Protein AF-U1GHW1-F1 (afdb_monomer_lite)

Foldseek 3Di:
DPDPPDPDPVCPLVVLLLVLLQLLLVLLVVLLVQCVVLVVDPPVPDDDVVSLVSLQVSQVSVVVSCVVCVPDDDDPLSVLSVLLSVLSLQLRPQPPPPRRHPDCLQDPVSVQVLLVVLVLLLVLVVVDPPQDPLNVLLLVLLQVVQPDQPPDDPDDPSGGALLSSLLSVLLSVLVVCVVVVDADDLLVLLLSLLSLLRSLLVVVVVSPHDPRPGRSNSSSLSDAAGDPVSLVPPPDPDPVVSVSVVSSNCSQADDNVCNPGGDPSNVVSNSVSSVLSSVLDDDDDDPVVSVVVSSVVVCVVSPSSVSSVSSSVVSVVSSVPRDRRQVVCVVVQHDPPDDNVRSVVVCCVPVVVD

pLDDT: mean 79.44, std 14.79, range [39.06, 97.12]

Sequence (354 aa):
MGDKRCANHEYAEDVDAMILEYLIYNVTKACIDDFAARNVGENALQASPNVLTQLHVLNDFLHIYRAKYKSKELDEEVRLWMEILELVALVVYRLVKPFPLSTTVTSVAAQRQLAERRQYWLSARQKTSQVTEKESTIYKTLNNFCTQPTTTIENQLPHPTLGSIIPLFFNISARIAIFIDQSMSEQWIELAAQFMLQAALESCLMLDGTVEGGNPLALSFAWGWIPSTYWKDFDSSDKSGIEAELMINDMFADDRGNQSKGDPAWQKARLKYMSLLGSLQSGERLDNRSLVTQLQKITNEYPIREFERKVMVFAQQMWEFCRKPLLVQIEEGRVKGMTECEFEDFKKRIFVQL

Secondary structure (DSSP, 8-state):
-----PPPTTTHHHHHHHHHHHHHHHHHHHHHHHHHHHTTSS-TT---HHHHHHHHHHHHHHHHHHHHSTT-PPPHHHHHHHHHHHHHHHHHHTTSSS--S--GGGSHHHHHHHHHHHHHHHHHHHHSTT--HHHHHHHHHHHHHT--------S---S--HHHHHHHHHHHHHHHHHHHT-PPPHHHHHHHHHHHHHHHHHHHHTTT---SSS-HHHHHT--S---TTTGGG---S-HHHHHHHHHHHHTTBSSTT-TTSB-HHHHHHHHHHHHHHHTS---SS--HHHHHHHHHHHHHHS-HHHHHHHHHHHHHHHHHHSPPPHHHHHHTT--TT--HHHHHHHHHHHHS--

Organism: Endocarpon pusillum (strain Z07020 / HMAS-L-300199) (NCBI:txid1263415)

Radius of gyration: 23.17 Å; chains: 1; bounding box: 66×46×76 Å

Structure (mmCIF, N/CA/C/O backbone):
data_AF-U1GHW1-F1
#
_entry.id   AF-U1GHW1-F1
#
loop_
_atom_site.group_PDB
_atom_site.id
_atom_site.type_symbol
_atom_site.label_atom_id
_atom_site.label_alt_id
_atom_site.label_comp_id
_atom_site.label_asym_id
_atom_site.label_entity_id
_atom_site.label_seq_id
_atom_site.pdbx_PDB_ins_code
_atom_site.Cartn_x
_atom_site.Cartn_y
_atom_site.Cartn_z
_atom_site.occupancy
_atom_site.B_iso_or_equiv
_atom_site.auth_seq_id
_atom_site.auth_comp_id
_atom_site.auth_asym_id
_atom_site.auth_atom_id
_atom_site.pdbx_PDB_model_num
ATOM 1 N N . MET A 1 1 ? -18.436 -2.783 50.586 1.00 40.09 1 MET A N 1
ATOM 2 C CA . MET A 1 1 ? -19.295 -3.183 49.453 1.00 40.09 1 MET A CA 1
ATOM 3 C C . MET A 1 1 ? -18.456 -3.035 48.202 1.00 40.09 1 MET A C 1
ATOM 5 O O . MET A 1 1 ? -18.112 -1.912 47.870 1.00 40.09 1 MET A O 1
ATOM 9 N N . GLY A 1 2 ? -18.004 -4.145 47.615 1.00 44.28 2 GLY A N 1
ATOM 10 C CA . GLY A 1 2 ? -17.240 -4.101 46.368 1.00 44.28 2 GLY A CA 1
ATOM 11 C C . GLY A 1 2 ? -18.163 -3.690 45.230 1.00 44.28 2 GLY A C 1
ATOM 12 O O . GLY A 1 2 ? -19.247 -4.261 45.101 1.00 44.28 2 GLY A O 1
ATOM 13 N N . ASP A 1 3 ? -17.755 -2.678 44.475 1.00 40.75 3 ASP A N 1
ATOM 14 C CA . ASP A 1 3 ? -18.444 -2.193 43.286 1.00 40.75 3 ASP A CA 1
ATOM 15 C C . ASP A 1 3 ? -18.543 -3.351 42.279 1.00 40.75 3 ASP A C 1
ATOM 17 O O . ASP A 1 3 ? -17.559 -3.750 41.662 1.00 40.75 3 ASP A O 1
ATOM 21 N N . LYS A 1 4 ? -19.722 -3.978 42.192 1.00 43.59 4 LYS A N 1
ATOM 22 C CA . LYS A 1 4 ? -20.016 -5.087 41.269 1.00 43.59 4 LYS A CA 1
ATOM 23 C C . LYS A 1 4 ? -20.531 -4.565 39.926 1.00 43.59 4 LYS A C 1
ATOM 25 O O . LYS A 1 4 ? -21.359 -5.211 39.289 1.00 43.59 4 LYS A O 1
ATOM 30 N N . ARG A 1 5 ? -20.052 -3.405 39.473 1.00 51.84 5 ARG A N 1
ATOM 31 C CA . ARG A 1 5 ? -20.222 -2.965 38.083 1.00 51.84 5 ARG A CA 1
ATOM 32 C C . ARG A 1 5 ? -19.247 -3.737 37.193 1.00 51.84 5 ARG A C 1
ATOM 34 O O . ARG A 1 5 ? -18.336 -3.173 36.601 1.00 51.84 5 ARG A O 1
ATOM 41 N N . CYS A 1 6 ? -19.399 -5.056 37.137 1.00 52.06 6 CYS A N 1
ATOM 42 C CA . CYS A 1 6 ? -18.796 -5.818 36.055 1.00 52.06 6 CYS A CA 1
ATOM 43 C C . CYS A 1 6 ? -19.621 -5.514 34.806 1.00 52.06 6 CYS A C 1
ATOM 45 O O . CYS A 1 6 ? -20.844 -5.669 34.832 1.00 52.06 6 CYS A O 1
ATOM 47 N N . ALA A 1 7 ? -18.967 -5.055 33.737 1.00 57.19 7 ALA A N 1
ATOM 48 C CA . ALA A 1 7 ? -19.595 -4.994 32.424 1.00 57.19 7 ALA A CA 1
ATOM 49 C C . ALA A 1 7 ? -20.249 -6.354 32.138 1.00 57.19 7 ALA A C 1
ATOM 51 O O . ALA A 1 7 ? -19.661 -7.394 32.451 1.00 57.19 7 ALA A O 1
ATOM 52 N N . ASN A 1 8 ? -21.474 -6.353 31.606 1.00 65.19 8 ASN A N 1
ATOM 53 C CA . ASN A 1 8 ? -22.130 -7.598 31.226 1.00 65.19 8 ASN A CA 1
ATOM 54 C C . ASN A 1 8 ? -21.187 -8.355 30.276 1.00 65.19 8 ASN A C 1
ATOM 56 O O . ASN A 1 8 ? -20.799 -7.817 29.238 1.00 65.19 8 ASN A O 1
ATOM 60 N N . HIS A 1 9 ? -20.795 -9.573 30.657 1.00 67.62 9 HIS A N 1
ATOM 61 C CA . HIS A 1 9 ? -19.838 -10.388 29.905 1.00 67.62 9 HIS A CA 1
ATOM 62 C C . HIS A 1 9 ? -20.279 -10.619 28.456 1.00 67.62 9 HIS A C 1
ATOM 64 O O . HIS A 1 9 ? -19.429 -10.810 27.594 1.00 67.62 9 HIS A O 1
ATOM 70 N N . GLU A 1 10 ? -21.585 -10.549 28.204 1.00 73.31 10 GLU A N 1
ATOM 71 C CA . GLU A 1 10 ? -22.204 -10.673 26.886 1.00 73.31 10 GLU A CA 1
ATOM 72 C C . GLU A 1 10 ? -21.810 -9.547 25.913 1.00 73.31 10 GLU A C 1
ATOM 74 O O . GLU A 1 10 ? -21.687 -9.806 24.725 1.00 73.31 10 GLU A O 1
ATOM 79 N N . TYR A 1 11 ? -21.532 -8.332 26.405 1.00 80.81 11 TYR A N 1
ATOM 80 C CA . TYR A 1 11 ? -21.146 -7.177 25.571 1.00 80.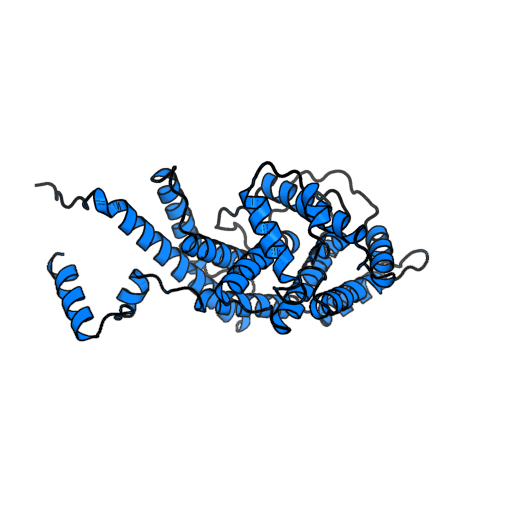81 11 TYR A CA 1
ATOM 81 C C . TYR A 1 11 ? -19.654 -6.843 25.645 1.00 80.81 11 TYR A C 1
ATOM 83 O O . TYR A 1 11 ? -19.190 -5.910 24.993 1.00 80.81 11 TYR A O 1
ATOM 91 N N . ALA A 1 12 ? -18.888 -7.564 26.469 1.00 83.94 12 ALA A N 1
ATOM 92 C CA . ALA A 1 12 ? -17.472 -7.271 26.679 1.00 83.94 12 ALA A CA 1
ATOM 93 C C . ALA A 1 12 ? -16.664 -7.365 25.374 1.00 83.94 12 ALA A C 1
ATOM 95 O O . ALA A 1 12 ? -15.710 -6.617 25.187 1.00 83.94 12 ALA A O 1
ATOM 96 N N . GLU A 1 13 ? -17.065 -8.259 24.473 1.00 85.12 13 GLU A N 1
ATOM 97 C CA . GLU A 1 13 ? -16.436 -8.418 23.166 1.00 85.12 13 GLU A CA 1
ATOM 98 C C . GLU A 1 13 ? -16.721 -7.248 22.229 1.00 85.12 13 GLU A C 1
ATOM 100 O O . GLU A 1 13 ? -15.782 -6.687 21.667 1.00 85.12 13 GLU A O 1
ATOM 105 N N . ASP A 1 14 ? -17.987 -6.849 22.099 1.00 86.50 14 ASP A N 1
ATOM 106 C CA . ASP A 1 14 ? -18.376 -5.723 21.249 1.00 86.50 14 ASP A CA 1
ATOM 107 C C . ASP A 1 14 ? -17.691 -4.435 21.712 1.00 86.50 14 ASP A C 1
ATOM 109 O O . ASP A 1 14 ? -17.187 -3.659 20.903 1.00 86.50 14 ASP A O 1
ATOM 113 N N . VAL A 1 15 ? -17.597 -4.233 23.030 1.00 88.88 15 VAL A N 1
ATOM 114 C CA . VAL A 1 15 ? -16.871 -3.100 23.612 1.00 88.88 15 VAL A CA 1
ATOM 115 C C . VAL A 1 15 ? -15.386 -3.152 23.259 1.00 88.88 15 VAL A C 1
ATOM 117 O O . VAL A 1 15 ? -14.843 -2.147 22.801 1.00 88.88 15 VAL A O 1
ATOM 120 N N . ASP A 1 16 ? -14.731 -4.302 23.421 1.00 90.75 16 ASP A N 1
ATOM 121 C CA . ASP A 1 16 ? -13.315 -4.450 23.074 1.00 90.75 16 ASP A CA 1
ATOM 122 C C . ASP A 1 16 ? -13.069 -4.248 21.566 1.00 90.75 16 ASP A C 1
ATOM 124 O O . ASP A 1 16 ? -12.063 -3.649 21.184 1.00 90.75 16 ASP A O 1
ATOM 128 N N . ALA A 1 17 ? -13.988 -4.702 20.706 1.00 89.88 17 ALA A N 1
ATOM 129 C CA . ALA A 1 17 ? -13.925 -4.496 19.260 1.00 89.88 17 ALA A CA 1
ATOM 130 C C . ALA A 1 17 ? -14.077 -3.010 18.894 1.00 89.88 17 ALA A C 1
ATOM 132 O O . ALA A 1 17 ? -13.262 -2.480 18.142 1.00 89.88 17 ALA A O 1
ATOM 133 N N . MET A 1 18 ? -15.037 -2.299 19.495 1.00 90.94 18 MET A N 1
ATOM 134 C CA . MET A 1 18 ? -15.186 -0.851 19.304 1.00 90.94 18 MET A CA 1
ATOM 135 C C . MET A 1 18 ? -13.954 -0.067 19.776 1.00 90.94 18 MET A C 1
ATOM 137 O O . MET A 1 18 ? -13.568 0.917 19.142 1.00 90.94 18 MET A O 1
ATOM 141 N N . ILE A 1 19 ? -13.328 -0.483 20.885 1.00 92.62 19 ILE A N 1
ATOM 142 C CA . ILE A 1 19 ? -12.075 0.118 21.365 1.00 92.62 19 ILE A CA 1
ATOM 143 C C . ILE A 1 19 ? -10.957 -0.125 20.350 1.00 92.62 19 ILE A C 1
ATOM 145 O O . ILE A 1 19 ? -10.221 0.808 20.032 1.00 92.62 19 ILE A O 1
ATOM 149 N N . LEU A 1 20 ? -10.845 -1.343 19.808 1.00 93.25 20 LEU A N 1
ATOM 150 C CA . LEU A 1 20 ? -9.851 -1.660 18.785 1.00 93.25 20 LEU A CA 1
ATOM 151 C C . LEU A 1 20 ? -10.017 -0.768 17.549 1.00 93.25 20 LEU A C 1
ATOM 153 O O . LEU A 1 20 ? -9.061 -0.125 17.121 1.00 93.25 20 LEU A O 1
ATOM 157 N N . GLU A 1 21 ? -11.235 -0.691 17.018 1.00 93.31 21 GLU A N 1
ATOM 158 C CA . GLU A 1 21 ? -11.604 0.167 15.890 1.00 93.31 21 GLU A CA 1
ATOM 159 C C . GLU A 1 21 ? -11.204 1.633 16.119 1.00 93.31 21 GLU A C 1
ATOM 161 O O . GLU A 1 21 ? -10.574 2.265 15.267 1.00 93.31 21 GLU A O 1
ATOM 166 N N . TYR A 1 22 ? -11.532 2.168 17.298 1.00 94.12 22 TYR A N 1
ATOM 167 C CA . TYR A 1 22 ? -11.196 3.532 17.699 1.00 94.12 22 TYR A CA 1
ATOM 168 C C . TYR A 1 22 ? -9.685 3.771 17.766 1.00 94.12 22 TYR A C 1
ATOM 170 O O . TYR A 1 22 ? -9.196 4.789 17.269 1.00 94.12 22 TYR A O 1
ATOM 178 N N . LEU A 1 23 ? -8.938 2.837 18.364 1.00 94.56 23 LEU A N 1
ATOM 179 C CA . LEU A 1 23 ? -7.485 2.934 18.463 1.00 94.56 23 LEU A CA 1
ATOM 180 C C . LEU A 1 23 ? -6.841 2.914 17.075 1.00 94.56 23 LEU A C 1
ATOM 182 O O . LEU A 1 23 ? -6.025 3.785 16.788 1.00 94.56 23 LEU A O 1
ATOM 186 N N . ILE A 1 24 ? -7.237 1.987 16.195 1.00 93.75 24 ILE A N 1
ATOM 187 C CA . ILE A 1 24 ? -6.702 1.901 14.828 1.00 93.75 24 ILE A CA 1
ATOM 188 C C . ILE A 1 24 ? -6.936 3.214 14.082 1.00 93.75 24 ILE A C 1
ATOM 190 O O . ILE A 1 24 ? -6.000 3.765 13.500 1.00 93.75 24 ILE A O 1
ATOM 194 N N . TYR A 1 25 ? -8.159 3.746 14.127 1.00 94.12 25 TYR A N 1
ATOM 195 C CA . TYR A 1 25 ? -8.501 4.986 13.438 1.00 94.12 25 TYR A CA 1
ATOM 196 C C . TYR A 1 25 ? -7.662 6.170 13.932 1.00 94.12 25 TYR A C 1
ATOM 198 O O . TYR A 1 25 ? -7.055 6.877 13.126 1.00 94.12 25 TYR A O 1
ATOM 206 N N . ASN A 1 26 ? -7.581 6.370 15.249 1.00 93.00 26 ASN A N 1
ATOM 207 C CA . ASN A 1 26 ? -6.860 7.508 15.815 1.00 93.00 26 ASN A CA 1
ATOM 208 C C . ASN A 1 26 ? -5.350 7.408 15.633 1.00 93.00 26 ASN A C 1
ATOM 210 O O . ASN A 1 26 ? -4.712 8.413 15.329 1.00 93.00 26 ASN A O 1
ATOM 214 N N . VAL A 1 27 ? -4.781 6.209 15.762 1.00 94.00 27 VAL A N 1
ATOM 215 C CA . VAL A 1 27 ? -3.354 5.984 15.510 1.00 94.00 27 VAL A CA 1
ATOM 216 C C . VAL A 1 27 ? -3.039 6.231 14.033 1.00 94.00 27 VAL A C 1
ATOM 218 O O . VAL A 1 27 ? -2.065 6.912 13.727 1.00 94.00 27 VAL A O 1
ATOM 221 N N . THR A 1 28 ? -3.880 5.749 13.110 1.00 94.06 28 THR A N 1
ATOM 222 C CA . THR A 1 28 ? -3.704 5.990 11.665 1.00 94.06 28 THR A CA 1
ATOM 223 C C . THR A 1 28 ? -3.712 7.482 11.358 1.00 94.06 28 THR A C 1
ATOM 225 O O . THR A 1 28 ? -2.790 7.983 10.712 1.00 94.06 28 THR A O 1
ATOM 228 N N . LYS A 1 29 ? -4.702 8.207 11.893 1.00 93.31 29 LYS A N 1
ATOM 229 C CA . LYS A 1 29 ? -4.790 9.664 11.778 1.00 93.31 29 LYS A CA 1
ATOM 230 C C . LYS A 1 29 ? -3.536 10.350 12.321 1.00 93.31 29 LYS A C 1
ATOM 232 O O . LYS A 1 29 ? -2.947 11.176 11.634 1.00 93.31 29 LYS A O 1
ATOM 237 N N . ALA A 1 30 ? -3.087 9.967 13.515 1.00 92.38 30 ALA A N 1
ATOM 238 C CA . ALA A 1 30 ? -1.912 10.553 14.146 1.00 92.38 30 ALA A CA 1
ATOM 239 C C . ALA A 1 30 ? -0.626 10.318 13.334 1.00 92.38 30 ALA A C 1
ATOM 241 O O . ALA A 1 30 ? 0.192 11.229 13.221 1.00 92.38 30 ALA A O 1
ATOM 242 N N . CYS A 1 31 ? -0.458 9.140 12.722 1.00 91.62 31 CYS A N 1
ATOM 243 C CA . CYS A 1 31 ? 0.656 8.859 11.814 1.00 91.62 31 CYS A CA 1
ATOM 244 C C . CYS A 1 31 ? 0.618 9.738 10.551 1.00 91.62 31 CYS A C 1
ATOM 246 O O . CYS A 1 31 ? 1.660 10.238 10.121 1.00 91.62 31 CYS A O 1
ATOM 248 N N . ILE A 1 32 ? -0.566 9.932 9.956 1.00 91.88 32 ILE A N 1
ATOM 249 C CA . ILE A 1 32 ? -0.756 10.793 8.777 1.00 91.88 32 ILE A CA 1
ATOM 250 C C . ILE A 1 32 ? -0.446 12.256 9.127 1.00 91.88 32 ILE A C 1
ATOM 252 O O . ILE A 1 32 ? 0.329 12.904 8.420 1.00 91.88 32 ILE A O 1
ATOM 256 N N . ASP A 1 33 ? -0.993 12.756 10.236 1.00 90.44 33 ASP A N 1
ATOM 257 C CA . ASP A 1 33 ? -0.793 14.132 10.704 1.00 90.44 33 ASP A CA 1
ATOM 258 C C . ASP A 1 33 ? 0.685 14.403 11.045 1.00 90.44 33 ASP A C 1
ATOM 260 O O . ASP A 1 33 ? 1.241 15.439 10.672 1.00 90.44 33 ASP A O 1
ATOM 264 N N . ASP A 1 34 ? 1.358 13.451 11.697 1.00 89.38 34 ASP A N 1
ATOM 265 C CA . ASP A 1 34 ? 2.789 13.529 12.011 1.00 89.38 34 ASP A CA 1
ATOM 266 C C . ASP A 1 34 ? 3.648 13.544 10.738 1.00 89.38 34 ASP A C 1
ATOM 268 O O . ASP A 1 34 ? 4.569 14.354 10.615 1.00 89.38 34 ASP A O 1
ATOM 272 N N . PHE A 1 35 ? 3.316 12.723 9.736 1.00 87.44 35 PHE A N 1
ATOM 273 C CA . PHE A 1 35 ? 3.984 12.775 8.435 1.00 87.44 35 PHE A CA 1
ATOM 274 C C . PHE A 1 35 ? 3.791 14.129 7.736 1.00 87.44 35 PHE A C 1
ATOM 276 O O . PHE A 1 35 ? 4.750 14.700 7.205 1.00 87.44 35 PHE A O 1
ATOM 283 N N . ALA A 1 36 ? 2.573 14.676 7.754 1.00 86.38 36 ALA A N 1
ATOM 284 C CA . ALA A 1 36 ? 2.286 15.989 7.187 1.00 86.38 36 ALA A CA 1
ATOM 285 C C . ALA A 1 36 ? 3.092 17.097 7.888 1.00 86.38 36 ALA A C 1
ATOM 287 O O . ALA A 1 36 ? 3.692 17.936 7.214 1.00 86.38 36 ALA A O 1
ATOM 288 N N . ALA A 1 37 ? 3.191 17.058 9.220 1.00 84.31 37 ALA A N 1
ATOM 289 C CA . ALA A 1 37 ? 3.963 18.020 10.003 1.00 84.31 37 ALA A CA 1
ATOM 290 C C . ALA A 1 37 ? 5.473 17.962 9.701 1.00 84.31 37 ALA A C 1
ATOM 292 O O . ALA A 1 37 ? 6.117 19.004 9.553 1.00 84.31 37 ALA A O 1
ATOM 293 N N . ARG A 1 38 ? 6.048 16.761 9.540 1.00 78.94 38 ARG A N 1
ATOM 294 C CA . ARG A 1 38 ? 7.474 16.590 9.199 1.00 78.94 38 ARG A CA 1
ATOM 295 C C . ARG A 1 38 ? 7.839 17.101 7.812 1.00 78.94 38 ARG A C 1
ATOM 297 O O . ARG A 1 38 ? 8.967 17.539 7.615 1.00 78.94 38 ARG A O 1
ATOM 304 N N . ASN A 1 39 ? 6.906 17.073 6.863 1.00 67.19 39 ASN A N 1
ATOM 305 C CA . ASN A 1 39 ? 7.141 17.611 5.522 1.00 67.19 39 ASN A CA 1
ATOM 306 C C . ASN A 1 39 ? 7.219 19.145 5.485 1.00 67.19 39 ASN A C 1
ATOM 308 O O . ASN A 1 39 ? 7.697 19.697 4.495 1.00 67.19 39 ASN A O 1
ATOM 312 N N . VAL A 1 40 ? 6.771 19.828 6.542 1.00 62.91 40 VAL A N 1
ATOM 313 C CA . VAL A 1 40 ? 6.777 21.296 6.649 1.00 62.91 40 VAL A CA 1
ATOM 314 C C . VAL A 1 40 ? 7.960 21.814 7.489 1.00 62.91 40 VAL A C 1
ATOM 316 O O . VAL A 1 40 ? 8.336 22.975 7.347 1.00 62.91 40 VAL A O 1
ATOM 319 N N . GLY A 1 41 ? 8.579 20.978 8.336 1.00 56.78 41 GLY A N 1
ATOM 320 C CA . GLY A 1 41 ? 9.639 21.379 9.278 1.00 56.78 41 GLY A CA 1
ATOM 321 C C . GLY A 1 41 ? 11.038 20.801 9.004 1.00 56.78 41 GLY A C 1
ATOM 322 O O . GLY A 1 41 ? 11.207 19.831 8.273 1.00 56.78 41 GLY A O 1
ATOM 323 N N . GLU A 1 42 ? 12.066 21.367 9.653 1.00 53.19 42 GLU A N 1
ATOM 324 C CA . GLU A 1 42 ? 13.476 20.925 9.544 1.00 53.19 42 GLU A CA 1
ATOM 325 C C . GLU A 1 42 ? 13.767 19.572 10.242 1.00 53.19 42 GLU A C 1
ATOM 327 O O . GLU A 1 42 ? 14.776 18.927 9.958 1.00 53.19 42 GLU A O 1
ATOM 332 N N . ASN A 1 43 ? 12.861 19.080 11.098 1.00 52.91 43 ASN A N 1
ATOM 333 C CA . ASN A 1 43 ? 13.020 17.845 11.885 1.00 52.91 43 ASN A CA 1
ATOM 334 C C . ASN A 1 43 ? 12.452 16.592 11.187 1.00 52.91 43 ASN A C 1
ATOM 336 O O . ASN A 1 43 ? 11.744 15.791 11.794 1.00 52.91 43 ASN A O 1
ATOM 340 N N . ALA A 1 44 ? 12.778 16.389 9.909 1.00 56.25 44 ALA A N 1
ATOM 341 C CA . ALA A 1 44 ? 12.215 15.308 9.087 1.00 56.25 44 ALA A CA 1
ATOM 342 C C . ALA A 1 44 ? 12.511 13.873 9.594 1.00 56.25 44 ALA A C 1
ATOM 344 O O . ALA A 1 44 ? 11.860 12.921 9.169 1.00 56.25 44 ALA A O 1
ATOM 345 N N . LEU A 1 45 ? 13.493 13.702 10.487 1.00 57.16 45 LEU A N 1
ATOM 346 C CA . LEU A 1 45 ? 14.028 12.392 10.884 1.00 57.16 45 LEU A CA 1
ATOM 347 C C . LEU A 1 45 ? 13.569 11.894 12.263 1.00 57.16 45 LEU A C 1
ATOM 349 O O . LEU A 1 45 ? 13.904 10.768 12.626 1.00 57.16 45 LEU A O 1
ATOM 353 N N . GLN A 1 46 ? 12.827 12.688 13.041 1.00 65.19 46 GLN A N 1
ATOM 354 C CA . GLN A 1 46 ? 12.395 12.284 14.383 1.00 65.19 46 GLN A CA 1
ATOM 355 C C . GLN A 1 46 ? 10.901 11.982 14.412 1.00 65.19 46 GLN A C 1
ATOM 357 O O . GLN A 1 46 ? 10.072 12.813 14.051 1.00 65.19 46 GLN A O 1
ATOM 362 N N . ALA A 1 47 ? 10.572 10.770 14.854 1.00 68.12 47 ALA A N 1
ATOM 363 C CA . ALA A 1 47 ? 9.203 10.381 15.128 1.00 68.12 47 ALA A CA 1
ATOM 364 C C . ALA A 1 47 ? 8.639 11.158 16.313 1.00 68.12 47 ALA A C 1
ATOM 366 O O . ALA A 1 47 ? 9.314 11.287 17.336 1.00 68.12 47 ALA A O 1
ATOM 367 N N . SER A 1 48 ? 7.393 11.629 16.199 1.00 80.38 48 SER A N 1
ATOM 368 C CA . SER A 1 48 ? 6.705 12.197 17.352 1.00 80.38 48 SER A CA 1
ATOM 369 C C . SER A 1 48 ? 6.593 11.128 18.450 1.00 80.38 48 SER A C 1
ATOM 371 O O . SER A 1 48 ? 6.023 10.057 18.205 1.00 80.38 48 SER A O 1
ATOM 373 N N . PRO A 1 49 ? 7.109 11.383 19.669 1.00 81.81 49 PRO A N 1
ATOM 374 C CA . PRO A 1 49 ? 7.059 10.410 20.760 1.00 81.81 49 PRO A CA 1
ATOM 375 C C . PRO A 1 49 ? 5.617 10.052 21.144 1.00 81.81 49 PRO A C 1
ATOM 377 O O . PRO A 1 49 ? 5.355 8.941 21.604 1.00 81.81 49 PRO A O 1
ATOM 380 N N . ASN A 1 50 ? 4.667 10.962 20.900 1.00 84.88 50 ASN A N 1
ATOM 381 C CA . ASN A 1 50 ? 3.245 10.704 21.096 1.00 84.88 50 ASN A CA 1
ATOM 382 C C . ASN A 1 50 ? 2.732 9.599 20.156 1.00 84.88 50 ASN A C 1
ATOM 384 O O . ASN A 1 50 ? 2.097 8.655 20.615 1.00 84.88 50 ASN A O 1
ATOM 388 N N . VAL A 1 51 ? 3.066 9.657 18.861 1.00 86.75 51 VAL A N 1
ATOM 389 C CA . VAL A 1 51 ? 2.592 8.655 17.889 1.00 86.75 51 VAL A CA 1
ATOM 390 C C . VAL A 1 51 ? 3.197 7.281 18.164 1.00 86.75 51 VAL A C 1
ATOM 392 O O . VAL A 1 51 ? 2.488 6.279 18.135 1.00 86.75 51 VAL A O 1
ATOM 395 N N . LEU A 1 52 ? 4.483 7.223 18.527 1.00 85.00 52 LEU A N 1
ATOM 396 C CA . LEU A 1 52 ? 5.114 5.965 18.944 1.00 85.00 52 LEU A CA 1
ATOM 397 C C . LEU A 1 52 ? 4.424 5.359 20.172 1.00 85.00 52 LEU A C 1
ATOM 399 O O . LEU A 1 52 ? 4.191 4.153 20.217 1.00 85.00 52 LEU A O 1
ATOM 403 N N . THR A 1 53 ? 4.050 6.193 21.145 1.00 87.81 53 THR A N 1
ATOM 404 C CA . THR A 1 53 ? 3.320 5.745 22.340 1.00 87.81 53 THR A CA 1
ATOM 405 C C . THR A 1 53 ? 1.955 5.169 21.964 1.00 87.81 53 THR A C 1
ATOM 407 O O . THR A 1 53 ? 1.585 4.100 22.443 1.00 87.81 53 THR A O 1
ATOM 410 N N . GLN A 1 54 ? 1.225 5.828 21.061 1.00 89.50 54 GLN A N 1
ATOM 411 C CA . GLN A 1 54 ? -0.068 5.346 20.568 1.00 89.50 54 GLN A CA 1
ATOM 412 C C . GLN A 1 54 ? 0.053 4.019 19.800 1.00 89.50 54 GLN A C 1
ATOM 414 O O . GLN A 1 54 ? -0.765 3.123 20.004 1.00 89.50 54 GLN A O 1
ATOM 419 N N . LEU A 1 55 ? 1.096 3.856 18.979 1.00 88.69 55 LEU A N 1
ATOM 420 C CA . LEU A 1 55 ? 1.392 2.597 18.284 1.00 88.69 55 LEU A CA 1
ATOM 421 C C . LEU A 1 55 ? 1.674 1.453 19.269 1.00 88.69 55 LEU A C 1
ATOM 423 O O . LEU A 1 55 ? 1.159 0.353 19.079 1.00 88.69 55 LEU A O 1
ATOM 427 N N . HIS A 1 56 ? 2.433 1.710 20.339 1.00 87.69 56 HIS A N 1
ATOM 428 C CA . HIS A 1 56 ? 2.676 0.716 21.389 1.00 87.69 56 HIS A CA 1
ATOM 429 C C . HIS A 1 56 ? 1.393 0.322 22.125 1.00 87.69 56 HIS A C 1
ATOM 431 O O . HIS A 1 56 ? 1.120 -0.866 22.266 1.00 87.69 56 HIS A O 1
ATOM 437 N N . VAL A 1 57 ? 0.569 1.298 22.523 1.00 90.31 57 VAL A N 1
ATOM 438 C CA . VAL A 1 57 ? -0.719 1.036 23.188 1.00 90.31 57 VAL A CA 1
ATOM 439 C C . VAL A 1 57 ? -1.636 0.191 22.305 1.00 90.31 57 VAL A C 1
ATOM 441 O O . VAL A 1 57 ? -2.239 -0.768 22.786 1.00 90.31 57 VAL A O 1
ATOM 444 N N . LEU A 1 58 ? -1.721 0.505 21.010 1.00 93.00 58 LEU A N 1
ATOM 445 C CA . LEU A 1 58 ? -2.484 -0.299 20.060 1.00 93.00 58 LEU A CA 1
ATOM 446 C C . LEU A 1 58 ? -1.919 -1.720 19.940 1.00 93.00 58 LEU A C 1
ATOM 448 O O . LEU A 1 58 ? -2.689 -2.678 19.951 1.00 93.00 58 LEU A O 1
ATOM 452 N N . ASN A 1 59 ? -0.596 -1.871 19.835 1.00 89.06 59 ASN A N 1
ATOM 453 C CA . ASN A 1 59 ? 0.041 -3.181 19.726 1.00 89.06 59 ASN A CA 1
ATOM 454 C C . ASN A 1 59 ? -0.227 -4.047 20.971 1.00 89.06 59 ASN A C 1
ATOM 456 O O . ASN A 1 59 ? -0.597 -5.215 20.845 1.00 89.06 59 ASN A O 1
ATOM 460 N N . ASP A 1 60 ? -0.117 -3.469 22.167 1.00 90.00 60 ASP A N 1
ATOM 461 C CA . ASP A 1 60 ? -0.423 -4.15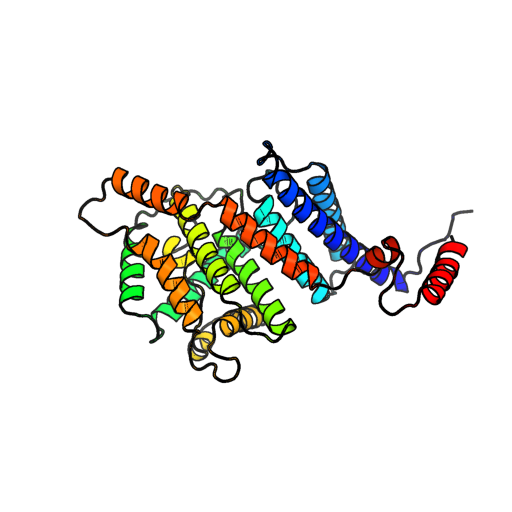1 23.427 1.00 90.00 60 ASP A CA 1
ATOM 462 C C . ASP A 1 60 ? -1.904 -4.548 23.500 1.00 90.00 60 ASP A C 1
ATOM 464 O O . ASP A 1 60 ? -2.232 -5.689 23.843 1.00 90.00 60 ASP A O 1
ATOM 468 N N . PHE A 1 61 ? -2.808 -3.645 23.104 1.00 92.25 61 PHE A N 1
ATOM 469 C CA . PHE A 1 61 ? -4.239 -3.935 23.053 1.00 92.25 61 PHE A CA 1
ATOM 470 C C . PHE A 1 61 ? -4.560 -5.057 22.058 1.00 92.25 61 PHE A C 1
ATOM 472 O O . PHE A 1 61 ? -5.312 -5.971 22.387 1.00 92.25 61 PHE A O 1
ATOM 479 N N . LEU A 1 62 ? -3.944 -5.053 20.872 1.00 89.50 62 LEU A N 1
ATOM 480 C CA . LEU A 1 62 ? -4.078 -6.116 19.872 1.00 89.50 62 LEU A CA 1
ATOM 481 C C . LEU A 1 62 ? -3.622 -7.475 20.410 1.00 89.50 62 LEU A C 1
ATOM 483 O O . LEU A 1 62 ? -4.287 -8.486 20.166 1.00 89.50 62 LEU A O 1
ATOM 487 N N . HIS A 1 63 ? -2.512 -7.521 21.150 1.00 88.38 63 HIS A N 1
ATOM 488 C CA . HIS A 1 63 ? -2.046 -8.753 21.786 1.00 88.38 63 HIS A CA 1
ATOM 489 C C . HIS A 1 63 ? -3.050 -9.275 22.818 1.00 88.38 63 HIS A C 1
ATOM 491 O O . HIS A 1 63 ? -3.360 -10.469 22.811 1.00 88.38 63 HIS A O 1
ATOM 497 N N . ILE A 1 64 ? -3.594 -8.394 23.662 1.00 90.12 64 ILE A N 1
ATOM 498 C CA . ILE A 1 64 ? -4.618 -8.749 24.654 1.00 90.12 64 ILE A CA 1
ATOM 499 C C . ILE A 1 64 ? -5.893 -9.238 23.957 1.00 90.12 64 ILE A C 1
ATOM 501 O O . ILE A 1 64 ? -6.409 -10.303 24.300 1.00 90.12 64 ILE A O 1
ATOM 505 N N . TYR A 1 65 ? -6.363 -8.506 22.947 1.00 89.56 65 TYR A N 1
ATOM 506 C CA . TYR A 1 65 ? -7.557 -8.833 22.173 1.00 89.56 65 TYR A CA 1
ATOM 507 C C . TYR A 1 65 ? -7.434 -10.219 21.528 1.00 89.56 65 TYR A C 1
ATOM 509 O O . TYR A 1 65 ? -8.276 -11.088 21.751 1.00 89.56 65 TYR A O 1
ATOM 517 N N . ARG A 1 66 ? -6.333 -10.486 20.812 1.00 87.75 66 ARG A N 1
ATOM 518 C CA . ARG A 1 66 ? -6.074 -11.793 20.180 1.00 87.75 66 ARG A CA 1
ATOM 519 C C . ARG A 1 66 ? -5.927 -12.921 21.200 1.00 87.75 66 ARG A C 1
ATOM 521 O O . ARG A 1 66 ? -6.372 -14.037 20.947 1.00 87.75 66 ARG A O 1
ATOM 528 N N . ALA A 1 67 ? -5.314 -12.659 22.356 1.00 88.50 67 ALA A N 1
ATOM 529 C CA . ALA A 1 67 ? -5.182 -13.655 23.417 1.00 88.50 67 ALA A CA 1
ATOM 530 C C . ALA A 1 67 ? -6.529 -14.000 24.073 1.00 88.50 67 ALA A C 1
ATOM 532 O O . ALA A 1 67 ? -6.718 -15.146 24.492 1.00 88.50 67 ALA A O 1
ATOM 533 N N . LYS A 1 68 ? -7.448 -13.030 24.147 1.00 88.06 68 LYS A N 1
ATOM 534 C CA . LYS A 1 68 ? -8.793 -13.178 24.716 1.00 88.06 68 LYS A CA 1
ATOM 535 C C . LYS A 1 68 ? -9.771 -13.836 23.734 1.00 88.06 68 LYS A C 1
ATOM 537 O O . LYS A 1 68 ? -10.526 -14.710 24.147 1.00 88.06 68 LYS A O 1
ATOM 542 N N . TYR A 1 69 ? -9.695 -13.499 22.445 1.00 86.81 69 TYR A N 1
ATOM 543 C CA . TYR A 1 69 ? -10.637 -13.928 21.398 1.00 86.81 69 TYR A CA 1
ATOM 544 C C . TYR A 1 69 ? -9.986 -14.832 20.329 1.00 86.81 69 TYR A C 1
ATOM 546 O O . TYR A 1 69 ? -10.208 -14.668 19.133 1.00 86.81 69 TYR A O 1
ATOM 554 N N . LYS A 1 70 ? -9.174 -15.812 20.758 1.00 76.94 70 LYS A N 1
ATOM 555 C CA . LYS A 1 70 ? -8.280 -16.643 19.909 1.00 76.94 70 LYS A CA 1
ATOM 556 C C . LYS A 1 70 ? -8.907 -17.320 18.683 1.00 76.94 70 LYS A C 1
ATOM 558 O O . LYS A 1 70 ? -8.169 -17.696 17.780 1.00 76.94 70 LYS A O 1
ATOM 563 N N . SER A 1 71 ? -10.217 -17.548 18.674 1.00 67.19 71 SER A N 1
ATOM 564 C CA . SER A 1 71 ? -10.920 -18.283 17.616 1.00 67.19 71 SER A CA 1
ATOM 565 C C . SER A 1 71 ? -11.705 -17.396 16.653 1.00 67.19 71 SER A C 1
ATOM 567 O O . SER A 1 71 ? -12.358 -17.935 15.764 1.00 67.19 71 SER A O 1
ATOM 569 N N . LYS A 1 72 ? -11.707 -16.071 16.841 1.00 72.31 72 LYS A N 1
ATOM 570 C CA . LYS A 1 72 ? -12.499 -15.163 16.012 1.00 72.31 72 LYS A CA 1
ATOM 571 C C . LYS A 1 72 ? -11.598 -14.383 15.067 1.00 72.31 72 LYS A C 1
ATOM 573 O O . LYS A 1 72 ? -10.642 -13.733 15.489 1.00 72.31 72 LYS A O 1
ATOM 578 N N . GLU A 1 73 ? -11.911 -14.468 13.783 1.00 77.69 73 GLU A N 1
ATOM 579 C CA . GLU A 1 73 ? -11.273 -13.638 12.773 1.00 77.69 73 GLU A CA 1
ATOM 580 C C . GLU A 1 73 ? -11.739 -12.189 12.933 1.00 77.69 73 GLU A C 1
ATOM 582 O O . GLU A 1 73 ? -12.894 -11.922 13.271 1.00 77.69 73 GLU A O 1
ATOM 587 N N . LEU A 1 74 ? -10.815 -11.251 12.724 1.00 81.38 74 LEU A N 1
ATOM 588 C CA . LEU A 1 74 ? -11.163 -9.837 12.666 1.00 81.38 74 LEU A CA 1
ATOM 589 C C . LEU A 1 74 ? -12.088 -9.604 11.475 1.00 81.38 74 LEU A C 1
ATOM 591 O O . LEU A 1 74 ? -11.858 -10.173 10.403 1.00 81.38 74 LEU A O 1
ATOM 595 N N . ASP A 1 75 ? -13.069 -8.728 11.674 1.00 85.81 75 ASP A N 1
ATOM 596 C CA . ASP A 1 75 ? -13.934 -8.252 10.603 1.00 85.81 75 ASP A CA 1
ATOM 597 C C . ASP A 1 75 ? -13.111 -7.716 9.417 1.00 85.81 75 ASP A C 1
ATOM 599 O O . ASP A 1 75 ? -12.009 -7.180 9.587 1.00 85.81 75 ASP A O 1
ATOM 603 N N . GLU A 1 76 ? -13.637 -7.885 8.204 1.00 84.88 76 GLU A N 1
ATOM 604 C CA . GLU A 1 76 ? -12.939 -7.514 6.971 1.00 84.88 76 GLU A CA 1
ATOM 605 C C . GLU A 1 76 ? -12.603 -6.021 6.928 1.00 84.88 76 GLU A C 1
ATOM 607 O O . GLU A 1 76 ? -11.509 -5.651 6.484 1.00 84.88 76 GLU A O 1
ATOM 612 N N . GLU A 1 77 ? -13.508 -5.169 7.424 1.00 86.06 77 GLU A N 1
ATOM 613 C CA . GLU A 1 77 ? -13.312 -3.721 7.484 1.00 86.06 77 GLU A CA 1
ATOM 614 C C . GLU A 1 77 ? -12.169 -3.380 8.454 1.00 86.06 77 GLU A C 1
ATOM 616 O O . GLU A 1 77 ? -11.216 -2.694 8.080 1.00 86.06 77 GLU A O 1
ATOM 621 N N . VAL A 1 78 ? -12.176 -3.965 9.656 1.00 87.38 78 VAL A N 1
ATOM 622 C CA . VAL A 1 78 ? -11.106 -3.788 10.655 1.00 87.38 78 VAL A CA 1
ATOM 623 C C . VAL A 1 78 ? -9.757 -4.275 10.127 1.00 87.38 78 VAL A C 1
ATOM 625 O O . VAL A 1 78 ? -8.722 -3.647 10.367 1.00 87.38 78 VAL A O 1
ATOM 628 N N . ARG A 1 79 ? -9.743 -5.376 9.367 1.00 88.44 79 ARG A N 1
ATOM 629 C CA . ARG A 1 79 ? -8.523 -5.883 8.729 1.00 88.44 79 ARG A CA 1
ATOM 630 C C . ARG A 1 79 ? -7.982 -4.907 7.691 1.00 88.44 79 ARG A C 1
ATOM 632 O O . ARG A 1 79 ? -6.779 -4.676 7.662 1.00 88.44 79 ARG A O 1
ATOM 639 N N . LEU A 1 80 ? -8.850 -4.311 6.871 1.00 88.69 80 LEU A N 1
ATOM 640 C CA . LEU A 1 80 ? -8.443 -3.272 5.920 1.00 88.69 80 LEU A CA 1
ATOM 641 C C . LEU A 1 80 ? -7.838 -2.065 6.642 1.00 88.69 80 LEU A C 1
ATOM 643 O O . LEU A 1 80 ? -6.803 -1.555 6.221 1.00 88.69 80 LEU A O 1
ATOM 647 N N . TRP A 1 81 ? -8.428 -1.638 7.758 1.00 90.69 81 TRP A N 1
ATOM 648 C CA . TRP A 1 81 ? -7.889 -0.519 8.536 1.00 90.69 81 TRP A CA 1
ATOM 649 C C . TRP A 1 81 ? -6.516 -0.833 9.123 1.00 90.69 81 TRP A C 1
ATOM 651 O O . TRP A 1 81 ? -5.627 0.014 9.090 1.00 90.69 81 TRP A O 1
ATOM 661 N N . MET A 1 82 ? -6.324 -2.059 9.613 1.00 90.44 82 MET A N 1
ATOM 662 C CA . MET A 1 82 ? -5.023 -2.540 10.076 1.00 90.44 82 MET A CA 1
ATOM 663 C C . MET A 1 82 ? -3.976 -2.544 8.958 1.00 90.44 82 MET A C 1
ATOM 665 O O . MET A 1 82 ? -2.851 -2.114 9.192 1.00 90.44 82 MET A O 1
ATOM 669 N N . GLU A 1 83 ? -4.332 -2.988 7.752 1.00 90.94 83 GLU A N 1
ATOM 670 C CA . GLU A 1 83 ? -3.433 -2.981 6.590 1.00 90.94 83 GLU A CA 1
ATOM 671 C C . GLU A 1 83 ? -3.052 -1.553 6.176 1.00 90.94 83 GLU A C 1
ATOM 673 O O . GLU A 1 83 ? -1.881 -1.275 5.915 1.00 90.94 83 GLU A O 1
ATOM 678 N N . ILE A 1 84 ? -4.013 -0.622 6.164 1.00 93.00 84 ILE A N 1
ATOM 679 C CA . ILE A 1 84 ? -3.756 0.799 5.883 1.00 93.00 84 ILE A CA 1
ATOM 680 C C . ILE A 1 84 ? -2.829 1.397 6.946 1.00 93.00 84 ILE A C 1
ATOM 682 O O . ILE A 1 84 ? -1.862 2.078 6.598 1.00 93.00 84 ILE A O 1
ATOM 686 N N . LEU A 1 85 ? -3.081 1.118 8.228 1.00 93.12 85 LEU A N 1
ATOM 687 C CA . LEU A 1 85 ? -2.204 1.543 9.314 1.00 93.12 85 LEU A CA 1
ATOM 688 C C . LEU A 1 85 ? -0.795 0.967 9.150 1.00 93.12 85 LEU A C 1
ATOM 690 O O . LEU A 1 85 ? 0.180 1.694 9.322 1.00 93.12 85 LEU A O 1
ATOM 694 N N . GLU A 1 86 ? -0.676 -0.317 8.814 1.00 91.25 86 GLU A N 1
ATOM 695 C CA . GLU A 1 86 ? 0.607 -0.973 8.572 1.00 91.25 86 GLU A CA 1
ATOM 696 C C . GLU A 1 86 ? 1.346 -0.300 7.408 1.00 91.25 86 GLU A C 1
ATOM 698 O O . GLU A 1 86 ? 2.512 0.057 7.561 1.00 91.25 86 GLU A O 1
ATOM 703 N N . LEU A 1 87 ? 0.667 -0.016 6.291 1.00 92.44 87 LEU A N 1
ATOM 704 C CA . LEU A 1 87 ? 1.251 0.698 5.154 1.00 92.44 87 LEU A CA 1
ATOM 705 C C . LEU A 1 87 ? 1.759 2.084 5.568 1.00 92.44 87 LEU A C 1
ATOM 707 O O . LEU A 1 87 ? 2.913 2.420 5.302 1.00 92.44 87 LEU A O 1
ATOM 711 N N . VAL A 1 88 ? 0.919 2.875 6.238 1.00 91.81 88 VAL A N 1
ATOM 712 C CA . VAL A 1 88 ? 1.273 4.218 6.716 1.00 91.81 88 VAL A CA 1
ATOM 713 C C . VAL A 1 88 ? 2.457 4.149 7.677 1.00 91.81 88 VAL A C 1
ATOM 715 O O . VAL A 1 88 ? 3.445 4.862 7.503 1.00 91.81 88 VAL A O 1
ATOM 718 N N . ALA A 1 89 ? 2.404 3.263 8.668 1.00 88.81 89 ALA A N 1
ATOM 719 C CA . ALA A 1 89 ? 3.460 3.136 9.657 1.00 88.81 89 ALA A CA 1
ATOM 720 C C . ALA A 1 89 ? 4.785 2.702 9.015 1.00 88.81 89 ALA A C 1
ATOM 722 O O . ALA A 1 89 ? 5.836 3.246 9.352 1.00 88.81 89 ALA A O 1
ATOM 723 N N . LEU A 1 90 ? 4.753 1.774 8.057 1.00 87.25 90 LEU A N 1
ATOM 724 C CA . LEU A 1 90 ? 5.937 1.332 7.324 1.00 87.25 90 LEU A CA 1
ATOM 725 C C . LEU A 1 90 ? 6.508 2.456 6.449 1.00 87.25 90 LEU A C 1
ATOM 727 O O . LEU A 1 90 ? 7.715 2.675 6.447 1.00 87.25 90 LEU A O 1
ATOM 731 N N . VAL A 1 91 ? 5.679 3.236 5.757 1.00 84.94 91 VAL A N 1
ATOM 732 C CA . VAL A 1 91 ? 6.167 4.366 4.947 1.00 84.94 91 VAL A CA 1
ATOM 733 C C . VAL A 1 91 ? 6.819 5.441 5.826 1.00 84.94 91 VAL A C 1
ATOM 735 O O . VAL A 1 91 ? 7.890 5.937 5.480 1.00 84.94 91 VAL A O 1
ATOM 738 N N . VAL A 1 92 ? 6.221 5.759 6.979 1.00 79.56 92 VAL A N 1
ATOM 739 C CA . VAL A 1 92 ? 6.645 6.869 7.854 1.00 79.56 92 VAL A CA 1
ATOM 740 C C . VAL A 1 92 ? 7.786 6.492 8.806 1.00 79.56 92 VAL A C 1
ATOM 742 O O . VAL A 1 92 ? 8.651 7.322 9.106 1.00 79.56 92 VAL A O 1
ATOM 745 N N . TYR A 1 93 ? 7.789 5.260 9.314 1.00 79.06 93 TYR A N 1
ATOM 746 C CA . TYR A 1 93 ? 8.668 4.827 10.401 1.00 79.06 93 TYR A CA 1
ATOM 747 C C . TYR A 1 93 ? 9.612 3.680 10.014 1.00 79.06 93 TYR A C 1
ATOM 749 O O . TYR A 1 93 ? 10.337 3.226 10.897 1.00 79.06 93 TYR A O 1
ATOM 757 N N . ARG A 1 94 ? 9.699 3.236 8.740 1.00 77.31 94 ARG A N 1
ATOM 758 C CA . ARG A 1 94 ? 10.598 2.113 8.357 1.00 77.31 94 ARG A CA 1
ATOM 759 C C . ARG A 1 94 ? 12.053 2.284 8.784 1.00 77.31 94 ARG A C 1
ATOM 761 O O . ARG A 1 94 ? 12.735 1.289 8.972 1.00 77.31 94 ARG A O 1
ATOM 768 N N . LEU A 1 95 ? 12.542 3.519 8.921 1.00 71.12 95 LEU A N 1
ATOM 769 C CA . LEU A 1 95 ? 13.925 3.799 9.331 1.00 71.12 95 LEU A CA 1
ATOM 770 C C . LEU A 1 95 ? 14.074 4.101 10.834 1.00 71.12 95 LEU A C 1
ATOM 772 O O . LEU A 1 95 ? 15.199 4.218 11.324 1.00 71.12 95 LEU A O 1
ATOM 776 N N . VAL A 1 96 ? 12.968 4.225 11.575 1.00 69.62 96 VAL A N 1
ATOM 777 C CA . VAL A 1 96 ? 12.950 4.562 13.006 1.00 69.62 96 VAL A CA 1
ATOM 778 C C . VAL A 1 96 ? 13.134 3.292 13.839 1.00 69.62 96 VAL A C 1
ATOM 780 O O . VAL A 1 96 ? 12.494 2.276 13.584 1.00 69.62 96 VAL A O 1
ATOM 783 N N . LYS A 1 97 ? 14.012 3.338 14.852 1.00 63.91 97 LYS A N 1
ATOM 784 C CA . LYS A 1 97 ? 14.266 2.210 15.766 1.00 63.91 97 LYS A CA 1
ATOM 785 C C . LYS A 1 97 ? 13.849 2.533 17.209 1.00 63.91 97 LYS A C 1
ATOM 787 O O . LYS A 1 97 ? 14.203 3.616 17.677 1.00 63.91 97 LYS A O 1
ATOM 792 N N . PRO A 1 98 ? 13.243 1.576 17.942 1.00 63.88 98 PRO A N 1
ATOM 793 C CA . PRO A 1 98 ? 12.639 0.332 17.448 1.00 63.88 98 PRO A CA 1
ATOM 794 C C . PRO A 1 98 ? 11.311 0.605 16.721 1.00 63.88 98 PRO A C 1
ATOM 796 O O . PRO A 1 98 ? 10.599 1.548 17.062 1.00 63.88 98 PRO A O 1
ATOM 799 N N . PHE A 1 99 ? 10.971 -0.221 15.730 1.00 63.50 99 PHE A N 1
ATOM 800 C CA . PHE A 1 99 ? 9.674 -0.131 15.061 1.00 63.50 99 PHE A CA 1
ATOM 801 C C . PHE A 1 99 ? 8.574 -0.711 15.979 1.00 63.50 99 PHE A C 1
ATOM 803 O O . PHE A 1 99 ? 8.737 -1.830 16.471 1.00 63.50 99 PHE A O 1
ATOM 810 N N . PRO A 1 100 ? 7.482 0.027 16.257 1.00 59.16 100 PRO A N 1
ATOM 811 C CA . PRO A 1 100 ? 6.586 -0.279 17.378 1.00 59.16 100 PRO A CA 1
ATOM 812 C C . PRO A 1 100 ? 5.475 -1.299 17.072 1.00 59.16 100 PRO A C 1
ATOM 814 O O . PRO A 1 100 ? 4.837 -1.777 18.008 1.00 59.16 100 PRO A O 1
ATOM 817 N N . LEU A 1 101 ? 5.228 -1.639 15.801 1.00 61.81 101 LEU A N 1
ATOM 818 C CA . LEU A 1 101 ? 4.197 -2.609 15.409 1.00 61.81 101 LEU A CA 1
ATOM 819 C C . LEU A 1 101 ? 4.807 -3.980 15.108 1.00 61.81 101 LEU A C 1
ATOM 821 O O . LEU A 1 101 ? 5.755 -4.092 14.326 1.00 61.81 101 LEU A O 1
ATOM 825 N N . SER A 1 102 ? 4.203 -5.038 15.657 1.00 59.72 102 SER A N 1
ATOM 826 C CA . SER A 1 102 ? 4.467 -6.405 15.206 1.00 59.72 102 SER A CA 1
ATOM 827 C C . SER A 1 102 ? 3.850 -6.595 13.817 1.00 59.72 102 SER A C 1
ATOM 829 O O . SER A 1 102 ? 2.656 -6.858 13.677 1.00 59.72 102 SER A O 1
ATOM 831 N N . THR A 1 103 ? 4.652 -6.380 12.779 1.00 59.56 103 THR A N 1
ATOM 832 C CA . THR A 1 103 ? 4.206 -6.452 11.383 1.00 59.56 103 THR A CA 1
ATOM 833 C C . THR A 1 103 ? 4.441 -7.833 10.813 1.00 59.56 103 THR A C 1
ATOM 835 O O . THR A 1 103 ? 5.474 -8.460 11.055 1.00 59.56 103 THR A O 1
ATOM 838 N N . THR A 1 104 ? 3.488 -8.308 10.016 1.00 55.97 104 THR A N 1
ATOM 839 C CA . THR A 1 104 ? 3.640 -9.587 9.311 1.00 55.97 104 THR A CA 1
ATOM 840 C C . THR A 1 104 ? 4.851 -9.534 8.378 1.00 55.97 104 THR A C 1
ATOM 842 O O . THR A 1 104 ? 5.613 -10.496 8.304 1.00 55.97 104 THR A O 1
ATOM 845 N N . VAL A 1 105 ? 5.102 -8.365 7.780 1.00 55.44 105 VAL A N 1
ATOM 846 C CA . VAL A 1 105 ? 6.144 -8.088 6.778 1.00 55.44 105 VAL A CA 1
ATOM 847 C C . VAL A 1 105 ? 7.582 -8.138 7.329 1.00 55.44 105 VAL A C 1
ATOM 849 O O . VAL A 1 105 ? 8.533 -8.309 6.564 1.00 55.44 105 VAL A O 1
ATOM 852 N N . THR A 1 106 ? 7.783 -8.023 8.646 1.00 58.62 106 THR A N 1
ATOM 853 C CA . THR A 1 106 ? 9.134 -8.005 9.251 1.00 58.62 106 THR A CA 1
ATOM 854 C C . THR A 1 106 ? 9.623 -9.370 9.724 1.00 58.62 106 THR A C 1
ATOM 856 O O . THR A 1 106 ? 10.802 -9.518 10.049 1.00 58.62 106 THR A O 1
ATOM 859 N N . SER A 1 107 ? 8.764 -10.396 9.735 1.00 69.38 107 SER A N 1
ATOM 860 C CA . SER A 1 107 ? 9.204 -11.747 10.087 1.00 69.38 107 SER A CA 1
ATOM 861 C C . SER A 1 107 ? 10.016 -12.379 8.951 1.00 69.38 107 SER A C 1
ATOM 863 O O . SER A 1 107 ? 9.656 -12.285 7.778 1.00 69.38 107 SER A O 1
ATOM 865 N N . VAL A 1 108 ? 11.091 -13.091 9.298 1.00 68.06 108 VAL A N 1
ATOM 866 C CA . VAL A 1 108 ? 11.942 -13.798 8.319 1.00 68.06 108 VAL A CA 1
ATOM 867 C C . VAL A 1 108 ? 11.128 -14.794 7.482 1.00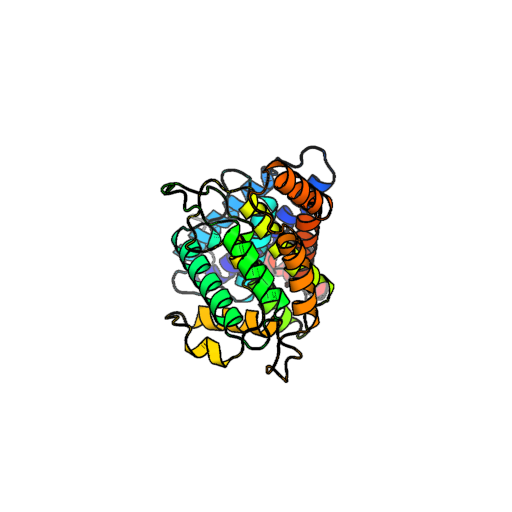 68.06 108 VAL A C 1
ATOM 869 O O . VAL A 1 108 ? 11.353 -14.933 6.281 1.00 68.06 108 VAL A O 1
ATOM 872 N N . ALA A 1 109 ? 10.150 -15.466 8.098 1.00 71.50 109 ALA A N 1
ATOM 873 C CA . ALA A 1 109 ? 9.265 -16.399 7.405 1.00 71.50 109 ALA A CA 1
ATOM 874 C C . ALA A 1 109 ? 8.395 -15.695 6.350 1.00 71.50 109 ALA A C 1
ATOM 876 O O . ALA A 1 109 ? 8.329 -16.158 5.213 1.00 71.50 109 ALA A O 1
ATOM 877 N N . ALA A 1 110 ? 7.792 -14.552 6.693 1.00 71.06 110 ALA A N 1
ATOM 878 C CA . ALA A 1 110 ? 6.992 -13.779 5.747 1.00 71.06 110 ALA A CA 1
ATOM 879 C C . ALA A 1 110 ? 7.841 -13.182 4.618 1.00 71.06 110 ALA A C 1
ATOM 881 O O . ALA A 1 110 ? 7.408 -13.175 3.470 1.00 71.06 110 ALA A O 1
ATOM 882 N N . GLN A 1 111 ? 9.065 -12.734 4.911 1.00 72.50 111 GLN A N 1
ATOM 883 C CA . GLN A 1 111 ? 9.994 -12.258 3.883 1.00 72.50 111 GLN A CA 1
ATOM 884 C C . GLN A 1 111 ? 10.380 -13.371 2.902 1.00 72.50 111 GLN A C 1
ATOM 886 O O . GLN A 1 111 ? 10.392 -13.140 1.693 1.00 72.50 111 GLN A O 1
ATOM 891 N N . ARG A 1 112 ? 10.628 -14.594 3.393 1.00 74.00 112 ARG A N 1
ATOM 892 C CA . ARG A 1 112 ? 10.889 -15.759 2.533 1.00 74.00 112 ARG A CA 1
ATOM 893 C C . ARG A 1 112 ? 9.682 -16.090 1.654 1.00 74.00 112 ARG A C 1
ATOM 895 O O . ARG A 1 112 ? 9.838 -16.191 0.440 1.00 74.00 112 ARG A O 1
ATOM 902 N N . GLN A 1 113 ? 8.491 -16.190 2.244 1.00 78.62 113 GLN A N 1
ATOM 903 C CA . GLN A 1 113 ? 7.258 -16.454 1.496 1.00 78.62 113 GLN A CA 1
ATOM 904 C C . GLN A 1 113 ? 7.011 -15.374 0.435 1.00 78.62 113 GLN A C 1
ATOM 906 O O . GLN A 1 113 ? 6.605 -15.660 -0.689 1.00 78.62 113 GLN A O 1
ATOM 911 N N . LEU A 1 114 ? 7.294 -14.115 0.765 1.00 79.50 114 LEU A N 1
ATOM 912 C CA . LEU A 1 114 ? 7.163 -13.015 -0.172 1.00 79.50 114 LEU A CA 1
ATOM 913 C C . LEU A 1 114 ? 8.159 -13.110 -1.338 1.00 79.50 114 LEU A C 1
ATOM 915 O O . LEU A 1 114 ? 7.783 -12.873 -2.486 1.00 79.50 114 LEU A O 1
ATOM 919 N N . ALA A 1 115 ? 9.412 -13.475 -1.071 1.00 78.94 115 ALA A N 1
ATOM 920 C CA . ALA A 1 115 ? 10.404 -13.685 -2.120 1.00 78.94 115 ALA A CA 1
ATOM 921 C C . ALA A 1 115 ? 9.977 -14.808 -3.084 1.00 78.94 115 ALA A C 1
ATOM 923 O O . ALA A 1 115 ? 10.044 -14.630 -4.302 1.00 78.94 115 ALA A O 1
ATOM 924 N N . GLU A 1 116 ? 9.465 -15.922 -2.554 1.00 82.06 116 GLU A N 1
ATOM 925 C CA . GLU A 1 116 ? 8.920 -17.037 -3.344 1.00 82.06 116 GLU A CA 1
ATOM 926 C C . GLU A 1 116 ? 7.749 -16.584 -4.227 1.00 82.06 116 GLU A C 1
ATOM 928 O O . GLU A 1 116 ? 7.740 -16.847 -5.434 1.00 82.06 116 GLU A O 1
ATOM 933 N N . ARG A 1 117 ? 6.809 -15.815 -3.661 1.00 84.19 117 ARG A N 1
ATOM 934 C CA . ARG A 1 117 ? 5.678 -15.233 -4.400 1.00 84.19 117 ARG A CA 1
ATOM 935 C C . ARG A 1 117 ? 6.159 -14.342 -5.544 1.00 84.19 117 ARG A C 1
ATOM 937 O O . ARG A 1 117 ? 5.765 -14.551 -6.690 1.00 84.19 117 ARG A O 1
ATOM 944 N N . ARG A 1 118 ? 7.063 -13.389 -5.291 1.00 86.12 118 ARG A N 1
ATOM 945 C CA . ARG A 1 118 ? 7.601 -12.512 -6.352 1.00 86.12 118 ARG A CA 1
ATOM 946 C C . ARG A 1 118 ? 8.310 -13.301 -7.452 1.00 86.12 118 ARG A C 1
ATOM 948 O O . ARG A 1 118 ? 8.165 -12.973 -8.630 1.00 86.12 118 ARG A O 1
ATOM 955 N N . GLN A 1 119 ? 9.058 -14.339 -7.086 1.00 85.44 119 GLN A N 1
ATOM 956 C CA . GLN A 1 119 ? 9.746 -15.199 -8.045 1.00 85.44 119 GLN A CA 1
ATOM 957 C C . GLN A 1 119 ? 8.753 -15.954 -8.938 1.00 85.44 119 GLN A C 1
ATOM 959 O O . GLN A 1 119 ? 8.984 -16.082 -10.146 1.00 85.44 119 GLN A O 1
ATOM 964 N N . TYR A 1 120 ? 7.633 -16.411 -8.372 1.00 87.50 120 TYR A N 1
ATOM 965 C CA . TYR A 1 120 ? 6.541 -16.998 -9.140 1.00 87.50 120 TYR A CA 1
ATOM 966 C C . TYR A 1 120 ? 5.954 -15.990 -10.138 1.00 87.50 120 TYR A C 1
ATOM 968 O O . TYR A 1 120 ? 5.924 -16.286 -11.335 1.00 87.50 120 TYR A O 1
ATOM 976 N N . TRP A 1 121 ? 5.582 -14.785 -9.682 1.00 89.19 121 TRP A N 1
ATOM 977 C CA . TRP A 1 121 ? 5.046 -13.723 -10.547 1.00 89.19 121 TRP A CA 1
ATOM 978 C C . TRP A 1 121 ? 5.988 -13.423 -11.719 1.00 89.19 121 TRP A C 1
ATOM 980 O O . TRP A 1 121 ? 5.576 -13.410 -12.881 1.00 89.19 121 TRP A O 1
ATOM 990 N N . LEU A 1 122 ? 7.283 -13.264 -11.430 1.00 88.31 122 LEU A N 1
ATOM 991 C CA . LEU A 1 122 ? 8.308 -13.020 -12.441 1.00 88.31 122 LEU A CA 1
ATOM 992 C C . LEU A 1 122 ? 8.389 -14.166 -13.463 1.00 88.31 122 LEU A C 1
ATOM 994 O O . LEU A 1 122 ? 8.409 -13.925 -14.671 1.00 88.31 122 LEU A O 1
ATOM 998 N N . SER A 1 123 ? 8.407 -15.411 -12.984 1.00 87.50 123 SER A N 1
ATOM 999 C CA . SER A 1 123 ? 8.527 -16.607 -13.826 1.00 87.50 123 SER A CA 1
ATOM 1000 C C . SER A 1 123 ? 7.300 -16.815 -14.717 1.00 87.50 123 SER A C 1
ATOM 1002 O O . SER A 1 123 ? 7.435 -17.140 -15.897 1.00 87.50 123 SER A O 1
ATOM 1004 N N . ALA A 1 124 ? 6.099 -16.624 -14.173 1.00 88.12 124 ALA A N 1
ATOM 1005 C CA . ALA A 1 124 ? 4.846 -16.725 -14.914 1.00 88.12 124 ALA A CA 1
ATOM 1006 C C . ALA A 1 124 ? 4.736 -15.621 -15.975 1.00 88.12 124 ALA A C 1
ATOM 1008 O O . ALA A 1 124 ? 4.381 -15.887 -17.129 1.00 88.12 124 ALA A O 1
ATOM 1009 N N . ARG A 1 125 ? 5.152 -14.395 -15.638 1.00 85.94 125 ARG A N 1
ATOM 1010 C CA . ARG A 1 125 ? 5.171 -13.289 -16.594 1.00 85.94 125 ARG A CA 1
ATOM 1011 C C . ARG A 1 125 ? 6.132 -13.546 -17.743 1.00 85.94 125 ARG A C 1
ATOM 1013 O O . ARG A 1 125 ? 5.726 -13.417 -18.887 1.00 85.94 125 ARG A O 1
ATOM 1020 N N . GLN A 1 126 ? 7.362 -13.982 -17.473 1.00 83.88 126 GLN A N 1
ATOM 1021 C CA . GLN A 1 126 ? 8.350 -14.289 -18.519 1.00 83.88 126 GLN A CA 1
ATOM 1022 C C . GLN A 1 126 ? 7.876 -15.357 -19.519 1.00 83.88 126 GLN A C 1
ATOM 1024 O O . GLN A 1 126 ? 8.334 -15.369 -20.659 1.00 83.88 126 GLN A O 1
ATOM 1029 N N . LYS A 1 127 ? 6.949 -16.233 -19.111 1.00 84.56 127 LYS A N 1
ATOM 1030 C CA . LYS A 1 127 ? 6.315 -17.234 -19.982 1.00 84.56 127 LYS A CA 1
ATOM 1031 C C . LYS A 1 127 ? 5.130 -16.682 -20.785 1.00 84.56 127 LYS A C 1
ATOM 1033 O O . LYS A 1 127 ? 4.702 -17.328 -21.738 1.00 84.56 127 LYS A O 1
ATOM 1038 N N . THR A 1 128 ? 4.590 -15.526 -20.407 1.00 82.56 128 THR A N 1
ATOM 1039 C CA . THR A 1 128 ? 3.388 -14.936 -21.005 1.00 82.56 128 THR A CA 1
ATOM 1040 C C . THR A 1 128 ? 3.713 -14.269 -22.344 1.00 82.56 128 THR A C 1
ATOM 1042 O O . THR A 1 128 ? 4.646 -13.477 -22.452 1.00 82.56 128 THR A O 1
ATOM 1045 N N . SER A 1 129 ? 2.887 -14.503 -23.369 1.00 68.25 129 SER A N 1
ATOM 1046 C CA . SER A 1 129 ? 3.077 -13.950 -24.726 1.00 68.25 129 SER A CA 1
ATOM 1047 C C . SER A 1 129 ? 2.949 -12.420 -24.834 1.00 68.25 129 SER A C 1
ATOM 1049 O O . SER A 1 129 ? 3.176 -11.867 -25.905 1.00 68.25 129 SER A O 1
ATOM 1051 N N . GLN A 1 130 ? 2.571 -11.731 -23.752 1.00 71.31 130 GLN A N 1
ATOM 1052 C CA . GLN A 1 130 ? 2.470 -10.267 -23.681 1.00 71.31 130 GLN A CA 1
ATOM 1053 C C . GLN A 1 130 ? 3.789 -9.583 -23.300 1.00 71.31 130 GLN A C 1
ATOM 1055 O O . GLN A 1 130 ? 3.888 -8.357 -23.377 1.00 71.31 130 GLN A O 1
ATOM 1060 N N . VAL A 1 131 ? 4.814 -10.350 -22.911 1.00 76.69 131 VAL A N 1
ATOM 1061 C CA . VAL A 1 131 ? 6.149 -9.801 -22.667 1.00 76.69 131 VAL A CA 1
ATOM 1062 C C . VAL A 1 131 ? 6.729 -9.315 -23.987 1.00 76.69 131 VAL A C 1
ATOM 1064 O O . VAL A 1 131 ? 6.988 -10.088 -24.908 1.00 76.69 131 VAL A O 1
ATOM 1067 N N . THR A 1 132 ? 6.941 -8.006 -24.074 1.00 79.62 132 THR A N 1
ATOM 1068 C CA . THR A 1 132 ? 7.556 -7.396 -25.257 1.00 79.62 132 THR A CA 1
ATOM 1069 C C . THR A 1 132 ? 9.034 -7.787 -25.358 1.00 79.62 132 THR A C 1
ATOM 1071 O O . THR A 1 132 ? 9.707 -7.998 -24.348 1.00 79.62 132 THR A O 1
ATOM 1074 N N . GLU A 1 133 ? 9.593 -7.816 -26.570 1.00 81.38 133 GLU A N 1
ATOM 1075 C CA . GLU A 1 133 ? 11.036 -8.036 -26.772 1.00 81.38 133 GLU A CA 1
ATOM 1076 C C . GLU A 1 133 ? 11.885 -7.019 -25.987 1.00 81.38 133 GLU A C 1
ATOM 1078 O O . GLU A 1 133 ? 12.914 -7.359 -25.394 1.00 81.38 133 GLU A O 1
ATOM 1083 N N . LYS A 1 134 ? 11.393 -5.775 -25.903 1.00 82.31 134 LYS A N 1
ATOM 1084 C CA . LYS A 1 134 ? 11.983 -4.710 -25.089 1.00 82.31 134 LYS A CA 1
ATOM 1085 C C . LYS A 1 134 ? 12.042 -5.098 -23.610 1.00 82.31 134 LYS A C 1
ATOM 1087 O O . LYS A 1 134 ? 13.085 -4.942 -22.987 1.00 82.31 134 LYS A O 1
ATOM 1092 N N . GLU A 1 135 ? 10.957 -5.631 -23.058 1.00 83.81 135 GLU A N 1
ATOM 1093 C CA . GLU A 1 135 ? 10.899 -6.097 -21.669 1.00 83.81 135 GLU A CA 1
ATOM 1094 C C . GLU A 1 135 ? 11.876 -7.248 -21.405 1.00 83.81 135 GLU A C 1
ATOM 1096 O O . GLU A 1 135 ? 12.638 -7.203 -20.441 1.00 83.81 135 GLU A O 1
ATOM 1101 N N . SER A 1 136 ? 11.911 -8.245 -22.295 1.00 82.88 136 SER A N 1
ATOM 1102 C CA . SER A 1 136 ? 12.855 -9.365 -22.204 1.00 82.88 136 SER A CA 1
ATOM 1103 C C . SER A 1 136 ? 14.310 -8.886 -22.221 1.00 82.88 136 SER A C 1
ATOM 1105 O O . SER A 1 136 ? 15.137 -9.353 -21.436 1.00 82.88 136 SER A O 1
ATOM 1107 N N . THR A 1 137 ? 14.618 -7.908 -23.075 1.00 83.62 137 THR A N 1
ATOM 1108 C CA . THR A 1 137 ? 15.948 -7.292 -23.149 1.00 83.62 137 THR A CA 1
ATOM 1109 C C . THR A 1 137 ? 16.303 -6.588 -21.844 1.00 83.62 137 THR A C 1
ATOM 1111 O O . THR A 1 137 ? 17.389 -6.815 -21.315 1.00 83.62 137 THR A O 1
ATOM 1114 N N . ILE A 1 138 ? 15.378 -5.808 -21.271 1.00 82.69 138 ILE A N 1
ATOM 1115 C CA . ILE A 1 138 ? 15.624 -5.128 -19.995 1.00 82.69 138 ILE A CA 1
ATOM 1116 C C . ILE A 1 138 ? 15.842 -6.147 -18.872 1.00 82.69 138 ILE A C 1
ATOM 1118 O O . ILE A 1 138 ? 16.777 -5.986 -18.098 1.00 82.69 138 ILE A O 1
ATOM 1122 N N . TYR A 1 139 ? 15.063 -7.231 -18.804 1.00 81.38 139 TYR A N 1
ATOM 1123 C CA . TYR A 1 139 ? 15.285 -8.284 -17.807 1.00 81.38 139 TYR A CA 1
ATOM 1124 C C . TYR A 1 139 ? 16.663 -8.937 -17.913 1.00 81.38 139 TYR A C 1
ATOM 1126 O O . TYR A 1 139 ? 17.314 -9.153 -16.892 1.00 81.38 139 TYR A O 1
ATOM 1134 N N . LYS A 1 140 ? 17.136 -9.219 -19.132 1.00 79.94 140 LYS A N 1
ATOM 1135 C CA . LYS A 1 140 ? 18.496 -9.737 -19.351 1.00 79.94 140 LYS A CA 1
ATOM 1136 C C . LYS A 1 140 ? 19.549 -8.749 -18.849 1.00 79.94 140 LYS A C 1
ATOM 1138 O O . LYS A 1 140 ? 20.476 -9.152 -18.155 1.00 79.94 140 LYS A O 1
ATOM 1143 N N . THR A 1 141 ? 19.381 -7.461 -19.151 1.00 77.94 141 THR A N 1
ATOM 1144 C CA . THR A 1 141 ? 20.270 -6.398 -18.668 1.00 77.94 141 THR A CA 1
ATOM 1145 C C . THR A 1 141 ? 20.262 -6.306 -17.143 1.00 77.94 141 THR A C 1
ATOM 1147 O O . THR A 1 141 ? 21.331 -6.313 -16.542 1.00 77.94 141 THR A O 1
ATOM 1150 N N . LEU A 1 142 ? 19.085 -6.295 -16.508 1.00 76.44 142 LEU A N 1
ATOM 1151 C CA . LEU A 1 142 ? 18.946 -6.257 -15.050 1.00 76.44 142 LEU A CA 1
ATOM 1152 C C . LEU A 1 142 ? 19.606 -7.467 -14.390 1.00 76.44 142 LEU A C 1
ATOM 1154 O O . LEU A 1 142 ? 20.356 -7.288 -13.436 1.00 76.44 142 LEU A O 1
ATOM 1158 N N . ASN A 1 143 ? 19.404 -8.672 -14.930 1.00 74.31 143 ASN A N 1
ATOM 1159 C CA . ASN A 1 143 ? 20.016 -9.897 -14.411 1.00 74.31 143 ASN A CA 1
ATOM 1160 C C . ASN A 1 143 ? 21.548 -9.828 -14.367 1.00 74.31 143 ASN A C 1
ATOM 1162 O O . ASN A 1 143 ? 22.143 -10.329 -13.414 1.00 74.31 143 ASN A O 1
ATOM 1166 N N . ASN A 1 144 ? 22.173 -9.146 -15.328 1.00 70.88 144 ASN A N 1
ATOM 1167 C CA . ASN A 1 144 ? 23.623 -8.967 -15.370 1.00 70.88 144 ASN A CA 1
ATOM 1168 C C . ASN A 1 144 ? 24.159 -8.003 -14.293 1.00 70.88 144 ASN A C 1
ATOM 1170 O O . ASN A 1 144 ? 25.344 -8.067 -13.977 1.00 70.88 144 ASN A O 1
ATOM 1174 N N . PHE A 1 145 ? 23.325 -7.132 -13.708 1.00 65.50 145 PHE A N 1
ATOM 1175 C CA . PHE A 1 145 ? 23.763 -6.180 -12.676 1.00 65.50 145 PHE A CA 1
ATOM 1176 C C . PHE A 1 145 ? 24.071 -6.827 -11.318 1.00 65.50 145 PHE A C 1
ATOM 1178 O O . PHE A 1 145 ? 24.850 -6.265 -10.554 1.00 65.50 145 PHE A O 1
ATOM 1185 N N . CYS A 1 146 ? 23.498 -7.995 -11.008 1.00 57.53 146 CYS A N 1
ATOM 1186 C CA . CYS A 1 146 ? 23.585 -8.604 -9.671 1.00 57.53 146 CYS A CA 1
ATOM 1187 C C . CYS A 1 146 ? 24.212 -10.010 -9.673 1.00 57.53 146 CYS A C 1
ATOM 1189 O O . CYS A 1 146 ? 23.795 -10.869 -8.902 1.00 57.53 146 CYS A O 1
ATOM 1191 N N . THR A 1 147 ? 25.208 -10.286 -10.522 1.00 47.00 147 THR A N 1
ATOM 1192 C CA . THR A 1 147 ? 25.819 -11.630 -10.620 1.00 47.00 147 THR A CA 1
ATOM 1193 C C . THR A 1 147 ? 26.885 -11.941 -9.563 1.00 47.00 147 THR A C 1
ATOM 1195 O O . THR A 1 147 ? 27.606 -12.925 -9.719 1.00 47.00 147 THR A O 1
ATOM 1198 N N . GLN A 1 148 ? 27.024 -11.151 -8.495 1.00 45.72 148 GLN A N 1
ATOM 1199 C CA . GLN A 1 148 ? 27.873 -11.539 -7.365 1.00 45.72 148 GLN A CA 1
ATOM 1200 C C . GLN A 1 148 ? 27.005 -11.929 -6.167 1.00 45.72 148 GLN A C 1
ATOM 1202 O O . GLN A 1 148 ? 26.495 -11.049 -5.475 1.00 45.72 148 GLN A O 1
ATOM 1207 N N . PRO A 1 149 ? 26.811 -13.236 -5.915 1.00 41.72 149 PRO A N 1
ATOM 1208 C CA . PRO A 1 149 ? 26.296 -13.687 -4.637 1.00 41.72 149 PRO A CA 1
ATOM 1209 C C . PRO A 1 149 ? 27.384 -13.427 -3.595 1.00 41.72 149 PRO A C 1
ATOM 1211 O O . PRO A 1 149 ? 28.346 -14.188 -3.480 1.00 41.72 149 PRO A O 1
ATOM 1214 N N . THR A 1 150 ? 27.266 -12.333 -2.850 1.00 40.53 150 THR A N 1
ATOM 1215 C CA . THR A 1 150 ? 28.079 -12.147 -1.652 1.00 40.53 150 THR A CA 1
ATOM 1216 C C . THR A 1 150 ? 27.585 -13.165 -0.636 1.00 40.53 150 THR A C 1
ATOM 1218 O O . THR A 1 150 ? 26.522 -13.022 -0.034 1.00 40.53 150 THR A O 1
ATOM 1221 N N . THR A 1 151 ? 28.325 -14.261 -0.505 1.00 39.06 151 THR A N 1
ATOM 1222 C CA . THR A 1 151 ? 28.075 -15.262 0.521 1.00 39.06 151 THR A CA 1
ATOM 1223 C C . THR A 1 151 ? 28.152 -14.606 1.893 1.00 39.06 151 THR A C 1
ATOM 1225 O O . THR A 1 151 ? 29.176 -14.016 2.237 1.00 39.06 151 THR A O 1
ATOM 1228 N N . THR A 1 152 ? 27.132 -14.873 2.709 1.00 44.84 152 THR A N 1
ATOM 1229 C CA . THR A 1 152 ? 27.132 -14.738 4.174 1.00 44.84 152 THR A CA 1
ATOM 1230 C C . THR A 1 152 ? 26.864 -13.335 4.723 1.00 44.84 152 THR A C 1
ATOM 1232 O O . THR A 1 152 ? 27.782 -12.669 5.182 1.00 44.84 152 THR A O 1
ATOM 1235 N N . ILE A 1 153 ? 25.587 -12.952 4.831 1.00 43.59 153 ILE A N 1
ATOM 1236 C CA . ILE A 1 153 ? 25.091 -12.237 6.020 1.00 43.59 153 ILE A CA 1
ATOM 1237 C C . ILE A 1 153 ? 23.723 -12.828 6.383 1.00 43.59 153 ILE A C 1
ATOM 1239 O O . ILE A 1 153 ? 22.680 -12.407 5.900 1.00 43.59 153 ILE A O 1
ATOM 1243 N N . GLU A 1 154 ? 23.740 -13.826 7.263 1.00 40.62 154 GLU A N 1
ATOM 1244 C CA . GLU A 1 154 ? 22.554 -14.416 7.906 1.00 40.62 154 GLU A CA 1
ATOM 1245 C C . GLU A 1 154 ? 21.966 -13.499 9.002 1.00 40.62 154 GLU A C 1
ATOM 1247 O O . GLU A 1 154 ? 21.107 -13.898 9.782 1.00 40.62 154 GLU A O 1
ATOM 1252 N N . ASN A 1 155 ? 22.415 -12.243 9.071 1.00 41.47 155 ASN A N 1
ATOM 1253 C CA . ASN A 1 155 ? 22.090 -11.312 10.141 1.00 41.47 155 ASN A CA 1
ATOM 1254 C C . ASN A 1 155 ? 21.351 -10.082 9.608 1.00 41.47 155 ASN A C 1
ATOM 1256 O O . ASN A 1 155 ? 21.960 -9.129 9.139 1.00 41.47 155 ASN A O 1
ATOM 1260 N N . GLN A 1 156 ? 20.028 -10.134 9.767 1.00 46.75 156 GLN A N 1
ATOM 1261 C CA . GLN A 1 156 ? 19.134 -9.005 10.033 1.00 46.75 156 GLN A CA 1
ATOM 1262 C C . GLN A 1 156 ? 19.287 -7.787 9.107 1.00 46.75 156 GLN A C 1
ATOM 1264 O O . GLN A 1 156 ? 20.050 -6.871 9.404 1.00 46.75 156 GLN A O 1
ATOM 1269 N N . LEU A 1 157 ? 18.423 -7.664 8.092 1.00 50.06 157 LEU A N 1
ATOM 1270 C CA . LEU A 1 157 ? 17.916 -6.326 7.783 1.00 50.06 157 LEU A CA 1
ATOM 1271 C C . LEU A 1 157 ? 17.032 -5.914 8.972 1.00 50.06 157 LEU A C 1
ATOM 1273 O O . LEU A 1 157 ? 15.994 -6.537 9.189 1.00 50.06 157 LEU A O 1
ATOM 1277 N N . PRO A 1 158 ? 17.415 -4.904 9.775 1.00 56.75 158 PRO A N 1
ATOM 1278 C CA . PRO A 1 158 ? 16.632 -4.499 10.940 1.00 56.75 158 PRO A CA 1
ATOM 1279 C C . PRO A 1 158 ? 15.360 -3.729 10.551 1.00 56.75 158 PRO A C 1
ATOM 1281 O O . PRO A 1 158 ? 14.623 -3.312 11.439 1.00 56.75 158 PRO A O 1
ATOM 1284 N N . HIS A 1 159 ? 15.142 -3.510 9.248 1.00 67.25 159 HIS A N 1
ATOM 1285 C CA . HIS A 1 159 ? 14.164 -2.583 8.698 1.00 67.25 159 HIS A CA 1
ATOM 1286 C C . HIS A 1 159 ? 13.445 -3.183 7.482 1.00 67.25 159 HIS A C 1
ATOM 1288 O O . HIS A 1 159 ? 14.097 -3.816 6.647 1.00 67.25 159 HIS A O 1
ATOM 1294 N N . PRO A 1 160 ? 12.128 -2.969 7.349 1.00 77.44 160 PRO A N 1
ATOM 1295 C CA . PRO A 1 160 ? 11.366 -3.383 6.178 1.00 77.44 160 PRO A CA 1
ATOM 1296 C C . PRO A 1 160 ? 11.783 -2.564 4.948 1.00 77.44 160 PRO A C 1
ATOM 1298 O O . PRO A 1 160 ? 11.862 -1.336 5.004 1.00 77.44 160 PRO A O 1
ATOM 1301 N N . THR A 1 161 ? 12.037 -3.246 3.829 1.00 82.94 161 THR A N 1
ATOM 1302 C CA . THR A 1 161 ? 12.373 -2.603 2.547 1.00 82.94 161 THR A CA 1
ATOM 1303 C C . THR A 1 161 ? 11.108 -2.147 1.830 1.00 82.94 161 THR A C 1
ATOM 1305 O O . THR A 1 161 ? 10.044 -2.752 1.983 1.00 82.94 161 THR A O 1
ATOM 1308 N N . LEU A 1 162 ? 11.211 -1.139 0.968 1.00 88.19 162 LEU A N 1
ATOM 1309 C CA . LEU A 1 162 ? 10.156 -0.743 0.034 1.00 88.19 162 LEU A CA 1
ATOM 1310 C C . LEU A 1 162 ? 9.679 -1.932 -0.798 1.00 88.19 162 LEU A C 1
ATOM 1312 O O . LEU A 1 162 ? 8.477 -2.101 -0.989 1.00 88.19 162 LEU A O 1
ATOM 1316 N N . GLY A 1 163 ? 10.601 -2.809 -1.207 1.00 86.94 163 GLY A N 1
ATOM 1317 C CA . GLY A 1 163 ? 10.260 -4.066 -1.866 1.00 86.94 163 GLY A CA 1
ATOM 1318 C C . GLY A 1 163 ? 9.271 -4.893 -1.044 1.00 86.94 163 GLY A C 1
ATOM 1319 O O . GLY A 1 163 ? 8.272 -5.376 -1.581 1.00 86.94 163 GLY A O 1
ATOM 1320 N N . SER A 1 164 ? 9.511 -5.046 0.264 1.00 84.56 164 SER A N 1
ATOM 1321 C CA . SER A 1 164 ? 8.616 -5.787 1.166 1.00 84.56 164 SER A CA 1
ATOM 1322 C C . SER A 1 164 ? 7.251 -5.129 1.394 1.00 84.56 164 SER A C 1
ATOM 1324 O O . SER A 1 164 ? 6.303 -5.831 1.726 1.00 84.56 164 SER A O 1
ATOM 1326 N N . ILE A 1 165 ? 7.127 -3.823 1.142 1.00 89.31 165 ILE A N 1
ATOM 1327 C CA . ILE A 1 165 ? 5.888 -3.053 1.335 1.00 89.31 165 ILE A CA 1
ATOM 1328 C C . ILE A 1 165 ? 4.985 -3.093 0.087 1.00 89.31 165 ILE A C 1
ATOM 1330 O O . ILE A 1 165 ? 3.763 -3.030 0.213 1.00 89.31 165 ILE A O 1
ATOM 1334 N N . ILE A 1 166 ? 5.549 -3.259 -1.118 1.00 91.62 166 ILE A N 1
ATOM 1335 C CA . ILE A 1 166 ? 4.792 -3.326 -2.388 1.00 91.62 166 ILE A CA 1
ATOM 1336 C C . ILE A 1 166 ? 3.559 -4.259 -2.349 1.00 91.62 166 ILE A C 1
ATOM 1338 O O . ILE A 1 166 ? 2.491 -3.838 -2.791 1.00 91.62 166 ILE A O 1
ATOM 1342 N N . PRO A 1 167 ? 3.641 -5.501 -1.836 1.00 90.19 167 PRO A N 1
ATOM 1343 C CA . PRO A 1 167 ? 2.497 -6.414 -1.826 1.00 90.19 167 PRO A CA 1
ATOM 1344 C C . PRO A 1 167 ? 1.362 -5.912 -0.940 1.00 90.19 167 PRO A C 1
ATOM 1346 O O . PRO A 1 167 ? 0.203 -6.059 -1.306 1.00 90.19 167 PRO A O 1
ATOM 1349 N N . LEU A 1 168 ? 1.689 -5.290 0.198 1.00 90.69 168 LEU A N 1
ATOM 1350 C CA . LEU A 1 168 ? 0.699 -4.678 1.080 1.00 90.69 168 LEU A CA 1
ATOM 1351 C C . LEU A 1 168 ? -0.020 -3.532 0.359 1.00 90.69 168 LEU A C 1
ATOM 1353 O O . LEU A 1 168 ? -1.245 -3.461 0.378 1.00 90.69 168 LEU A O 1
ATOM 1357 N N . PHE A 1 169 ? 0.736 -2.684 -0.345 1.00 94.19 169 PHE A N 1
ATOM 1358 C CA . PHE A 1 169 ? 0.172 -1.623 -1.178 1.00 94.19 169 PHE A CA 1
ATOM 1359 C C . PHE A 1 169 ? -0.768 -2.176 -2.265 1.00 94.19 169 PHE A C 1
ATOM 1361 O O . PHE A 1 169 ? -1.871 -1.650 -2.443 1.00 94.19 169 PHE A O 1
ATOM 1368 N N . PHE A 1 170 ? -0.376 -3.246 -2.966 1.00 94.12 170 PHE A N 1
ATOM 1369 C CA . PHE A 1 170 ? -1.230 -3.874 -3.978 1.00 94.12 170 PHE A CA 1
ATOM 1370 C C . PHE A 1 170 ? -2.468 -4.537 -3.380 1.00 94.12 170 PHE A C 1
ATOM 1372 O O . PHE A 1 170 ? -3.550 -4.355 -3.926 1.00 94.12 170 PHE A O 1
ATOM 1379 N N . ASN A 1 171 ? -2.344 -5.219 -2.242 1.00 91.94 171 ASN A N 1
ATOM 1380 C CA . ASN A 1 171 ? -3.471 -5.852 -1.562 1.00 91.94 171 ASN A CA 1
ATOM 1381 C C . ASN A 1 171 ? -4.537 -4.828 -1.141 1.00 91.94 171 ASN A C 1
ATOM 1383 O O . ASN A 1 171 ? -5.711 -4.982 -1.471 1.00 91.94 171 ASN A O 1
ATOM 1387 N N . ILE A 1 172 ? -4.124 -3.734 -0.489 1.00 92.62 172 ILE A N 1
ATOM 1388 C CA . ILE A 1 172 ? -5.030 -2.636 -0.107 1.00 92.62 172 ILE A CA 1
ATOM 1389 C C . ILE A 1 172 ? -5.708 -2.056 -1.351 1.00 92.62 172 ILE A C 1
ATOM 1391 O O . ILE A 1 172 ? -6.923 -1.863 -1.374 1.00 92.62 172 ILE A O 1
ATOM 1395 N N . SER A 1 173 ? -4.927 -1.818 -2.408 1.00 93.81 173 SER A N 1
ATOM 1396 C CA . SER A 1 173 ? -5.448 -1.283 -3.665 1.00 93.81 173 SER A CA 1
ATOM 1397 C C . SER A 1 173 ? -6.482 -2.227 -4.301 1.00 93.81 173 SER A C 1
ATOM 1399 O O . SER A 1 173 ? -7.519 -1.757 -4.765 1.00 93.81 173 SER A O 1
ATOM 1401 N N . ALA A 1 174 ? -6.252 -3.546 -4.270 1.00 92.00 174 ALA A N 1
ATOM 1402 C CA . ALA A 1 174 ? -7.168 -4.561 -4.798 1.00 92.00 174 ALA A CA 1
ATOM 1403 C C . ALA A 1 174 ? -8.522 -4.515 -4.101 1.00 92.00 174 ALA A C 1
ATOM 1405 O O . ALA A 1 174 ? -9.566 -4.388 -4.745 1.00 92.00 174 ALA A O 1
ATOM 1406 N N . ARG A 1 175 ? -8.490 -4.553 -2.766 1.00 90.44 175 ARG A N 1
ATOM 1407 C CA . ARG A 1 175 ? -9.691 -4.550 -1.927 1.00 90.44 175 ARG A CA 1
ATOM 1408 C C . ARG A 1 175 ? -10.508 -3.281 -2.146 1.00 90.44 175 ARG A C 1
ATOM 1410 O O . ARG A 1 175 ? -11.729 -3.346 -2.268 1.00 90.44 175 ARG A O 1
ATOM 1417 N N . ILE A 1 176 ? -9.845 -2.134 -2.276 1.00 87.75 176 ILE A N 1
ATOM 1418 C CA . ILE A 1 176 ? -10.531 -0.857 -2.491 1.00 87.75 176 ILE A CA 1
ATOM 1419 C C . ILE A 1 176 ? -11.106 -0.748 -3.902 1.00 87.75 176 ILE A C 1
ATOM 1421 O O . ILE A 1 176 ? -12.218 -0.255 -4.069 1.00 87.75 176 ILE A O 1
ATOM 1425 N N . ALA A 1 177 ? -10.415 -1.248 -4.922 1.00 88.56 177 ALA A N 1
ATOM 1426 C CA . ALA A 1 177 ? -10.980 -1.265 -6.264 1.00 88.56 177 ALA A CA 1
ATOM 1427 C C . ALA A 1 177 ? -12.213 -2.164 -6.360 1.00 88.56 177 ALA A C 1
ATOM 1429 O O . ALA A 1 177 ? -13.165 -1.809 -7.056 1.00 88.56 177 ALA A O 1
ATOM 1430 N N . ILE A 1 178 ? -12.237 -3.295 -5.653 1.00 87.19 178 ILE A N 1
ATOM 1431 C CA . ILE A 1 178 ? -13.445 -4.118 -5.527 1.00 87.19 178 ILE A CA 1
ATOM 1432 C C . ILE A 1 178 ? -14.554 -3.314 -4.838 1.00 87.19 178 ILE A C 1
ATOM 1434 O O . ILE A 1 178 ? -15.668 -3.268 -5.347 1.00 87.19 178 ILE A O 1
ATOM 1438 N N . PHE A 1 179 ? -14.236 -2.620 -3.744 1.00 84.62 179 PHE A N 1
ATOM 1439 C CA . PHE A 1 179 ? -15.200 -1.827 -2.979 1.00 84.62 179 PHE A CA 1
ATOM 1440 C C . PHE A 1 179 ? -15.814 -0.653 -3.766 1.00 84.62 179 PHE A C 1
ATOM 1442 O O . PHE A 1 179 ? -17.016 -0.419 -3.677 1.00 84.62 179 PHE A O 1
ATOM 1449 N N . ILE A 1 180 ? -15.008 0.086 -4.536 1.00 84.12 180 ILE A N 1
ATOM 1450 C CA . ILE A 1 180 ? -15.452 1.247 -5.336 1.00 84.12 180 ILE A CA 1
ATOM 1451 C C . ILE A 1 180 ? -16.068 0.809 -6.680 1.00 84.12 180 ILE A C 1
ATOM 1453 O O . ILE A 1 180 ? -16.739 1.595 -7.345 1.00 84.12 180 ILE A O 1
ATOM 1457 N N . ASP A 1 181 ? -15.840 -0.442 -7.081 1.00 85.12 181 ASP A N 1
ATOM 1458 C CA . ASP A 1 181 ? -16.206 -1.003 -8.384 1.00 85.12 181 ASP A CA 1
ATOM 1459 C C . ASP A 1 181 ? -15.715 -0.167 -9.585 1.00 85.12 181 ASP A C 1
ATOM 1461 O O . ASP A 1 181 ? -16.413 0.047 -10.573 1.00 85.12 181 ASP A O 1
ATOM 1465 N N . GLN A 1 182 ? -14.480 0.342 -9.497 1.00 82.81 182 GLN A N 1
ATOM 1466 C CA . GLN A 1 182 ? -13.846 1.147 -10.549 1.00 82.81 182 GLN A CA 1
ATOM 1467 C C . GLN A 1 182 ? -12.471 0.607 -10.937 1.00 82.81 182 GLN A C 1
ATOM 1469 O O . GLN A 1 182 ? -11.737 0.060 -10.111 1.00 82.81 182 GLN A O 1
ATOM 1474 N N . SER A 1 183 ? -12.100 0.750 -12.210 1.00 83.56 183 SER A N 1
ATOM 1475 C CA . SER A 1 183 ? -10.731 0.482 -12.657 1.00 83.56 183 SER A CA 1
ATOM 1476 C C . SER A 1 183 ? -9.742 1.433 -11.981 1.00 83.56 183 SER A C 1
ATOM 1478 O O . SER A 1 183 ? -10.102 2.532 -11.552 1.00 83.56 183 SER A O 1
ATOM 1480 N N . MET A 1 184 ? -8.475 1.030 -11.918 1.00 88.19 184 MET A N 1
ATOM 1481 C CA . MET A 1 184 ? -7.437 1.888 -11.357 1.00 88.19 184 MET A CA 1
ATOM 1482 C C . MET A 1 184 ? -7.286 3.174 -12.162 1.00 88.19 184 MET A C 1
ATOM 1484 O O . MET A 1 184 ? -7.335 3.170 -13.392 1.00 88.19 184 MET A O 1
ATOM 1488 N N . SER A 1 185 ? -7.082 4.286 -11.460 1.00 91.69 185 SER A N 1
ATOM 1489 C CA . SER A 1 185 ? -6.819 5.569 -12.103 1.00 91.69 185 SER A CA 1
ATOM 1490 C C . SER A 1 185 ? -5.409 5.607 -12.698 1.00 91.69 185 SER A C 1
ATOM 1492 O O . SER A 1 185 ? -4.489 4.942 -12.218 1.00 91.69 185 SER A O 1
ATOM 1494 N N . GLU A 1 186 ? -5.196 6.460 -13.702 1.00 92.69 186 GLU A N 1
ATOM 1495 C CA . GLU A 1 186 ? -3.860 6.697 -14.270 1.00 92.69 186 GLU A CA 1
ATOM 1496 C C . GLU A 1 186 ? -2.857 7.172 -13.200 1.00 92.69 186 GLU A C 1
ATOM 1498 O O . GLU A 1 186 ? -1.690 6.785 -13.207 1.00 92.69 186 GLU A O 1
ATOM 1503 N N . GLN A 1 187 ? -3.329 7.951 -12.219 1.00 94.25 187 GLN A N 1
ATOM 1504 C CA . GLN A 1 187 ? -2.515 8.404 -11.087 1.00 94.25 187 GLN A CA 1
ATOM 1505 C C . GLN A 1 187 ? -2.034 7.235 -10.222 1.00 94.25 187 GLN A C 1
ATOM 1507 O O . GLN A 1 187 ? -0.874 7.218 -9.809 1.00 94.25 187 GLN A O 1
ATOM 1512 N N . TRP A 1 188 ? -2.906 6.256 -9.966 1.00 95.12 188 TRP A N 1
ATOM 1513 C CA . TRP A 1 188 ? -2.533 5.043 -9.246 1.00 95.12 188 TRP A CA 1
ATOM 1514 C C . TRP A 1 188 ? -1.531 4.211 -10.047 1.00 95.12 188 TRP A C 1
ATOM 1516 O O . TRP A 1 188 ? -0.526 3.779 -9.489 1.00 95.12 188 TRP A O 1
ATOM 1526 N N . ILE A 1 189 ? -1.759 4.041 -11.354 1.00 95.69 189 ILE A N 1
ATOM 1527 C CA . ILE A 1 189 ? -0.876 3.277 -12.250 1.00 95.69 189 ILE A CA 1
ATOM 1528 C C . ILE A 1 189 ? 0.551 3.843 -12.217 1.00 95.69 189 ILE A C 1
ATOM 1530 O O . ILE A 1 189 ? 1.518 3.098 -12.038 1.00 95.69 189 ILE A O 1
ATOM 1534 N N . GLU A 1 190 ? 0.691 5.164 -12.343 1.00 96.69 190 GLU A N 1
ATOM 1535 C CA . GLU A 1 190 ? 1.991 5.837 -12.275 1.00 96.69 190 GLU A CA 1
ATOM 1536 C C . GLU A 1 190 ? 2.615 5.731 -10.872 1.00 96.69 190 GLU A C 1
ATOM 1538 O O . GLU A 1 190 ? 3.811 5.455 -10.762 1.00 96.69 190 GLU A O 1
ATOM 1543 N N . LEU A 1 191 ? 1.830 5.875 -9.794 1.00 97.12 191 LEU A N 1
ATOM 1544 C CA . LEU A 1 191 ? 2.319 5.721 -8.418 1.00 97.12 191 LEU A CA 1
ATOM 1545 C C . LEU A 1 191 ? 2.833 4.302 -8.144 1.00 97.12 191 LEU A C 1
ATOM 1547 O O . LEU A 1 191 ? 3.924 4.137 -7.601 1.00 97.12 191 LEU A O 1
ATOM 1551 N N . ALA A 1 192 ? 2.077 3.284 -8.546 1.00 96.88 192 ALA A N 1
ATOM 1552 C CA . ALA A 1 192 ? 2.429 1.879 -8.402 1.00 96.88 192 ALA A CA 1
ATOM 1553 C C . ALA A 1 192 ? 3.709 1.528 -9.179 1.00 96.88 192 ALA A C 1
ATOM 1555 O O . ALA A 1 192 ? 4.603 0.857 -8.658 1.00 96.88 192 ALA A O 1
ATOM 1556 N N . ALA A 1 193 ? 3.845 2.030 -10.410 1.00 96.62 193 ALA A N 1
ATOM 1557 C CA . ALA A 1 193 ? 5.058 1.847 -11.201 1.00 96.62 193 ALA A CA 1
ATOM 1558 C C . ALA A 1 193 ? 6.266 2.595 -10.607 1.00 96.62 193 ALA A C 1
ATOM 1560 O O . ALA A 1 193 ? 7.370 2.043 -10.562 1.00 96.62 193 ALA A O 1
ATOM 1561 N N . GLN A 1 194 ? 6.058 3.806 -10.077 1.00 96.56 194 GLN A N 1
ATOM 1562 C CA . GLN A 1 194 ? 7.081 4.543 -9.336 1.00 96.56 194 GLN A CA 1
ATOM 1563 C C . GLN A 1 194 ? 7.486 3.810 -8.044 1.00 96.56 194 GLN A C 1
ATOM 1565 O O . GLN A 1 194 ? 8.669 3.812 -7.710 1.00 96.56 194 GLN A O 1
ATOM 1570 N N . PHE A 1 195 ? 6.559 3.139 -7.351 1.00 96.38 195 PHE A N 1
ATOM 1571 C CA . PHE A 1 195 ? 6.855 2.317 -6.169 1.00 96.38 195 PHE A CA 1
ATOM 1572 C C . PHE A 1 195 ? 7.871 1.222 -6.511 1.00 96.38 195 PHE A C 1
ATOM 1574 O O . PHE A 1 195 ? 8.910 1.110 -5.859 1.00 96.38 195 PHE A O 1
ATOM 1581 N N . MET A 1 196 ? 7.628 0.471 -7.590 1.00 95.12 196 MET A N 1
ATOM 1582 C CA . MET A 1 196 ? 8.556 -0.560 -8.069 1.00 95.12 196 MET A CA 1
ATOM 1583 C C . MET A 1 196 ? 9.938 0.015 -8.416 1.00 95.12 196 MET A C 1
ATOM 1585 O O . MET A 1 196 ? 10.952 -0.599 -8.085 1.00 95.12 196 MET A O 1
ATOM 1589 N N . LEU A 1 197 ? 10.003 1.216 -9.013 1.00 94.69 197 LEU A N 1
ATOM 1590 C CA . LEU A 1 197 ? 11.277 1.907 -9.244 1.00 94.69 197 LEU A CA 1
ATOM 1591 C C . LEU A 1 197 ? 11.997 2.222 -7.926 1.00 94.69 197 LEU A C 1
ATOM 1593 O O . LEU A 1 197 ? 13.187 1.949 -7.818 1.00 94.69 197 LEU A O 1
ATOM 1597 N N . GLN A 1 198 ? 11.309 2.792 -6.935 1.00 94.25 198 GLN A N 1
ATOM 1598 C CA . GLN A 1 198 ? 11.931 3.163 -5.658 1.00 94.25 198 GLN A CA 1
ATOM 1599 C C . GLN A 1 198 ? 12.429 1.935 -4.890 1.00 94.25 198 GLN A C 1
ATOM 1601 O O . GLN A 1 198 ? 13.526 1.967 -4.343 1.00 94.25 198 GLN A O 1
ATOM 1606 N N . ALA A 1 199 ? 11.686 0.826 -4.922 1.00 91.62 199 ALA A N 1
ATOM 1607 C CA . ALA A 1 199 ? 12.140 -0.446 -4.362 1.00 91.62 199 ALA A CA 1
ATOM 1608 C C . ALA A 1 199 ? 13.383 -0.999 -5.079 1.00 91.62 199 ALA A C 1
ATOM 1610 O O . ALA A 1 199 ? 14.308 -1.495 -4.430 1.00 91.62 199 ALA A O 1
ATOM 1611 N N . ALA A 1 200 ? 13.445 -0.869 -6.406 1.00 89.50 200 ALA A N 1
ATOM 1612 C CA . ALA A 1 200 ? 14.622 -1.256 -7.174 1.00 89.50 200 ALA A CA 1
ATOM 1613 C C . ALA A 1 200 ? 15.832 -0.354 -6.864 1.00 89.50 200 ALA A C 1
ATOM 1615 O O . ALA A 1 200 ? 16.935 -0.859 -6.677 1.00 89.50 200 ALA A O 1
ATOM 1616 N N . LEU A 1 201 ? 15.637 0.965 -6.747 1.00 88.50 201 LEU A N 1
ATOM 1617 C CA . LEU A 1 201 ? 16.693 1.908 -6.357 1.00 88.50 201 LEU A CA 1
ATOM 1618 C C . LEU A 1 201 ? 17.204 1.633 -4.939 1.00 88.50 201 LEU A C 1
ATOM 1620 O O . LEU A 1 201 ? 18.412 1.621 -4.723 1.00 88.50 201 LEU A O 1
ATOM 1624 N N . GLU A 1 202 ? 16.310 1.362 -3.986 1.00 86.56 202 GLU A N 1
ATOM 1625 C CA . GLU A 1 202 ? 16.691 0.956 -2.631 1.00 86.56 202 GLU A CA 1
ATOM 1626 C C . GLU A 1 202 ? 17.512 -0.339 -2.667 1.00 86.56 202 GLU A C 1
ATOM 1628 O O . GLU A 1 202 ? 18.572 -0.415 -2.052 1.00 86.56 202 GLU A O 1
ATOM 1633 N N . SER A 1 203 ? 17.105 -1.315 -3.482 1.00 81.25 203 SER A N 1
ATOM 1634 C CA . SER A 1 203 ? 17.856 -2.560 -3.674 1.00 81.25 203 SER A CA 1
ATOM 1635 C C . SER A 1 203 ? 19.248 -2.335 -4.281 1.00 81.25 203 SER A C 1
ATOM 1637 O O . SER A 1 203 ? 20.199 -3.004 -3.885 1.00 81.25 203 SER A O 1
ATOM 1639 N N . CYS A 1 204 ? 19.401 -1.376 -5.204 1.00 77.50 204 CYS A N 1
ATOM 1640 C CA . CYS A 1 204 ? 20.711 -0.963 -5.722 1.00 77.50 204 CYS A CA 1
ATOM 1641 C C . CYS A 1 204 ? 21.601 -0.335 -4.641 1.00 77.50 204 CYS A C 1
ATOM 1643 O O . CYS A 1 204 ? 22.816 -0.460 -4.713 1.00 77.50 204 CYS A O 1
ATOM 1645 N N . LEU A 1 205 ? 21.029 0.379 -3.672 1.00 74.50 205 LEU A N 1
ATOM 1646 C CA . LEU A 1 205 ? 21.797 1.046 -2.616 1.00 74.50 205 LEU A CA 1
ATOM 1647 C C . LEU A 1 205 ? 22.167 0.095 -1.469 1.00 74.50 205 LEU A C 1
ATOM 1649 O O . LEU A 1 205 ? 23.167 0.318 -0.794 1.00 74.50 205 LEU A O 1
ATOM 1653 N N . MET A 1 206 ? 21.395 -0.975 -1.278 1.00 67.56 206 MET A N 1
ATOM 1654 C CA . MET A 1 206 ? 21.558 -1.970 -0.211 1.00 67.56 206 MET A CA 1
ATOM 1655 C C . MET A 1 206 ? 22.463 -3.158 -0.603 1.00 67.56 206 MET A C 1
ATOM 1657 O O . MET A 1 206 ? 22.353 -4.223 -0.002 1.00 67.56 206 MET A O 1
ATOM 1661 N N . LEU A 1 207 ? 23.349 -2.995 -1.597 1.00 54.22 207 LEU A N 1
ATOM 1662 C CA . LEU A 1 207 ? 24.169 -4.029 -2.271 1.00 54.22 207 LEU A CA 1
ATOM 1663 C C . LEU A 1 207 ? 25.079 -4.925 -1.386 1.00 54.22 207 LEU A C 1
ATOM 1665 O O . LEU A 1 207 ? 25.800 -5.759 -1.929 1.00 54.22 207 LEU A O 1
ATOM 1669 N N . ASP A 1 208 ? 25.010 -4.837 -0.057 1.00 43.56 208 ASP A N 1
ATOM 1670 C CA . ASP A 1 208 ? 25.846 -5.599 0.882 1.00 43.56 208 ASP A CA 1
ATOM 1671 C C . ASP A 1 208 ? 25.207 -6.892 1.439 1.00 43.56 208 ASP A C 1
ATOM 1673 O O . ASP A 1 208 ? 25.755 -7.506 2.351 1.00 43.56 208 ASP A O 1
ATOM 1677 N N . GLY A 1 209 ? 24.095 -7.393 0.889 1.00 46.06 209 GLY A N 1
ATOM 1678 C CA . GLY A 1 209 ? 23.612 -8.727 1.276 1.00 46.06 209 GLY A CA 1
ATOM 1679 C C . GLY A 1 209 ? 22.289 -9.127 0.643 1.00 46.06 209 GLY A C 1
ATOM 1680 O O . GLY A 1 209 ? 21.231 -8.650 1.041 1.00 46.06 209 GLY A O 1
ATOM 1681 N N . THR A 1 210 ? 22.322 -10.041 -0.328 1.00 47.16 210 THR A N 1
ATOM 1682 C CA . THR A 1 210 ? 21.098 -10.624 -0.891 1.00 47.16 210 THR A CA 1
ATOM 1683 C C . THR A 1 210 ? 20.711 -11.885 -0.119 1.00 47.16 210 THR A C 1
ATOM 1685 O O . THR A 1 210 ? 21.371 -12.917 -0.190 1.00 47.16 210 THR A O 1
ATOM 1688 N N . VAL A 1 211 ? 19.618 -11.781 0.642 1.00 45.75 211 VAL A N 1
ATOM 1689 C CA . VAL A 1 211 ? 18.906 -12.912 1.273 1.00 45.75 211 VAL A CA 1
ATOM 1690 C C . VAL A 1 211 ? 17.841 -13.487 0.320 1.00 45.75 211 VAL A C 1
ATOM 1692 O O . VAL A 1 211 ? 17.398 -14.623 0.479 1.00 45.75 211 VAL A O 1
ATOM 1695 N N . GLU A 1 212 ? 17.436 -12.726 -0.703 1.00 51.69 212 GLU A N 1
ATOM 1696 C CA . GLU A 1 212 ? 16.405 -13.122 -1.666 1.00 51.69 212 GLU A CA 1
ATOM 1697 C C . GLU A 1 212 ? 17.031 -13.894 -2.844 1.00 51.69 212 GLU A C 1
ATOM 1699 O O . GLU A 1 212 ? 17.935 -13.399 -3.513 1.00 51.69 212 GLU A O 1
ATOM 1704 N N . GLY A 1 213 ? 16.564 -15.122 -3.096 1.00 51.84 213 GLY A N 1
ATOM 1705 C CA . GLY A 1 213 ? 17.073 -16.044 -4.124 1.00 51.84 213 GLY A CA 1
ATOM 1706 C C . GLY A 1 213 ? 16.767 -15.643 -5.575 1.00 51.84 213 GLY A C 1
ATOM 1707 O O . GLY A 1 213 ? 16.202 -16.436 -6.324 1.00 51.84 213 GLY A O 1
ATOM 1708 N N . GLY A 1 214 ? 17.134 -14.426 -5.982 1.00 62.47 214 GLY A N 1
ATOM 1709 C CA . GLY A 1 214 ? 16.931 -13.886 -7.325 1.00 62.47 214 GLY A CA 1
ATOM 1710 C C . GLY A 1 214 ? 17.553 -12.497 -7.505 1.00 62.47 214 GLY A C 1
ATOM 1711 O O . GLY A 1 214 ? 18.183 -11.956 -6.602 1.00 62.47 214 GLY A O 1
ATOM 1712 N N . ASN A 1 215 ? 17.389 -11.902 -8.690 1.00 75.31 215 ASN A N 1
ATOM 1713 C CA . ASN A 1 215 ? 17.841 -10.532 -8.937 1.00 75.31 215 ASN A CA 1
ATOM 1714 C C . ASN A 1 215 ? 16.841 -9.526 -8.323 1.00 75.31 215 ASN A C 1
ATOM 1716 O O . ASN A 1 215 ? 15.708 -9.448 -8.808 1.00 75.31 215 ASN A O 1
ATOM 1720 N N . PRO A 1 216 ? 17.228 -8.727 -7.311 1.00 74.62 216 PRO A N 1
ATOM 1721 C CA . PRO A 1 216 ? 16.293 -7.867 -6.580 1.00 74.62 216 PRO A CA 1
ATOM 1722 C C . PRO A 1 216 ? 15.667 -6.766 -7.457 1.00 74.62 216 PRO A C 1
ATOM 1724 O O . PRO A 1 216 ? 14.528 -6.349 -7.227 1.00 74.62 216 PRO A O 1
ATOM 1727 N N . LEU A 1 217 ? 16.352 -6.345 -8.528 1.00 81.75 217 LEU A N 1
ATOM 1728 C CA . LEU A 1 217 ? 15.823 -5.373 -9.489 1.00 81.75 21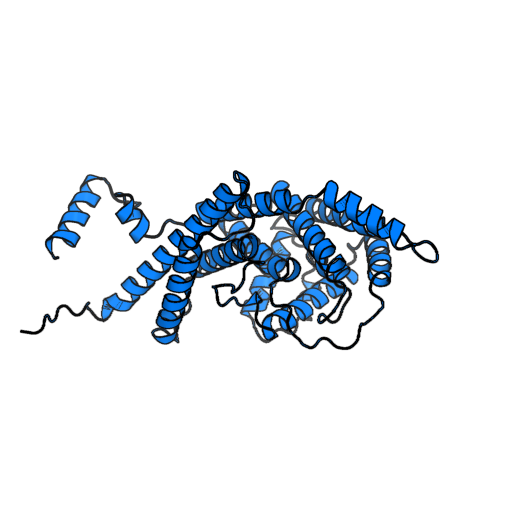7 LEU A CA 1
ATOM 1729 C C . LEU A 1 217 ? 14.725 -5.991 -10.348 1.00 81.75 217 LEU A C 1
ATOM 1731 O O . LEU A 1 217 ? 13.661 -5.399 -10.515 1.00 81.75 217 LEU A O 1
ATOM 1735 N N . ALA A 1 218 ? 14.955 -7.200 -10.865 1.00 83.25 218 ALA A N 1
ATOM 1736 C CA . ALA A 1 218 ? 13.941 -7.922 -11.627 1.00 83.25 218 ALA A CA 1
ATOM 1737 C C . ALA A 1 218 ? 12.719 -8.261 -10.755 1.00 83.25 218 ALA A C 1
ATOM 1739 O O . ALA A 1 218 ? 11.583 -8.115 -11.211 1.00 83.25 218 ALA A O 1
ATOM 1740 N N . LEU A 1 219 ? 12.954 -8.651 -9.497 1.00 84.88 219 LEU A N 1
ATOM 1741 C CA . LEU A 1 219 ? 11.909 -8.961 -8.519 1.00 84.88 219 LEU A CA 1
ATOM 1742 C C . LEU A 1 219 ? 11.053 -7.740 -8.157 1.00 84.88 219 LEU A C 1
ATOM 1744 O O . LEU A 1 219 ? 9.841 -7.879 -7.995 1.00 84.88 219 LEU A O 1
ATOM 1748 N N . SER A 1 220 ? 11.642 -6.541 -8.100 1.00 88.88 220 SER A N 1
ATOM 1749 C CA . SER A 1 220 ? 10.897 -5.295 -7.854 1.00 88.88 220 SER A CA 1
ATOM 1750 C C . SER A 1 220 ? 9.842 -5.016 -8.933 1.00 88.88 220 SER A C 1
ATOM 1752 O O . SER A 1 220 ? 8.807 -4.431 -8.635 1.00 88.88 220 SER A O 1
ATOM 1754 N N . PHE A 1 221 ? 10.060 -5.490 -10.166 1.00 90.75 221 PHE A N 1
ATOM 1755 C CA . PHE A 1 221 ? 9.148 -5.330 -11.308 1.00 90.75 221 PHE A CA 1
ATOM 1756 C C . PHE A 1 221 ? 8.370 -6.611 -11.668 1.00 90.75 221 PHE A C 1
ATOM 1758 O O . PHE A 1 221 ? 7.858 -6.727 -12.789 1.00 90.75 221 PHE A O 1
ATOM 1765 N N . ALA A 1 222 ? 8.283 -7.587 -10.757 1.00 89.31 222 ALA A N 1
ATOM 1766 C CA . ALA A 1 222 ? 7.592 -8.857 -11.002 1.00 89.31 222 ALA A CA 1
ATOM 1767 C C . ALA A 1 222 ? 6.071 -8.692 -11.212 1.00 89.31 222 ALA A C 1
ATOM 1769 O O . ALA A 1 222 ? 5.477 -9.392 -12.031 1.00 89.31 222 ALA A O 1
ATOM 1770 N N . TRP A 1 223 ? 5.457 -7.726 -10.525 1.00 90.88 223 TRP A N 1
ATOM 1771 C CA . TRP A 1 223 ? 4.004 -7.551 -10.430 1.00 90.88 223 TRP A CA 1
ATOM 1772 C C . TRP A 1 223 ? 3.340 -7.035 -11.709 1.00 90.88 223 TRP A C 1
ATOM 1774 O O . TRP A 1 223 ? 3.850 -6.135 -12.388 1.00 90.88 223 TRP A O 1
ATOM 1784 N N . GLY A 1 224 ? 2.173 -7.588 -12.037 1.00 90.50 224 GLY A N 1
ATOM 1785 C CA . GLY A 1 224 ? 1.320 -7.191 -13.161 1.00 90.50 224 GLY A CA 1
ATOM 1786 C C . GLY A 1 224 ? 0.631 -8.388 -13.805 1.00 90.50 224 GLY A C 1
ATOM 1787 O O . GLY A 1 224 ? 1.021 -9.508 -13.529 1.00 90.50 224 GLY A O 1
ATOM 1788 N N . TRP A 1 225 ? -0.339 -8.154 -14.686 1.00 91.38 225 TRP A N 1
ATOM 1789 C CA . TRP A 1 225 ? -1.256 -9.193 -15.171 1.00 91.38 225 TRP A CA 1
ATOM 1790 C C . TRP A 1 225 ? -0.591 -10.483 -15.685 1.00 91.38 225 TRP A C 1
ATOM 1792 O O . TRP A 1 225 ? 0.298 -10.454 -16.542 1.00 91.38 225 TRP A O 1
ATOM 1802 N N . ILE A 1 226 ? -1.093 -11.615 -15.192 1.00 89.00 226 ILE A N 1
ATOM 1803 C CA . ILE A 1 226 ? -0.751 -12.978 -15.594 1.00 89.00 226 ILE A CA 1
ATOM 1804 C C . ILE A 1 226 ? -2.043 -13.710 -16.008 1.00 89.00 226 ILE A C 1
ATOM 1806 O O . ILE A 1 226 ? -3.031 -13.673 -15.266 1.00 89.00 226 ILE A O 1
ATOM 1810 N N . PRO A 1 227 ? -2.051 -14.441 -17.141 1.00 87.12 227 PRO A N 1
ATOM 1811 C CA . PRO A 1 227 ? -3.194 -15.254 -17.550 1.00 87.12 227 PRO A CA 1
ATOM 1812 C C . PRO A 1 227 ? -3.606 -16.306 -16.512 1.00 87.12 227 PRO A C 1
ATOM 1814 O O . PRO A 1 227 ? -2.756 -16.981 -15.926 1.00 87.12 227 PRO A O 1
ATOM 1817 N N . SER A 1 228 ? -4.918 -16.544 -16.392 1.00 82.56 228 SER A N 1
ATOM 1818 C CA . SER A 1 228 ? -5.535 -17.558 -15.510 1.00 82.56 228 SER A CA 1
ATOM 1819 C C . SER A 1 228 ? -4.910 -18.961 -15.627 1.00 82.56 228 SER A C 1
ATOM 1821 O O . SER A 1 228 ? -4.905 -19.732 -14.670 1.00 82.56 228 SER A O 1
ATOM 1823 N N . THR A 1 229 ? -4.330 -19.302 -16.781 1.00 82.50 229 THR A N 1
ATOM 1824 C CA . THR A 1 229 ? -3.673 -20.593 -17.030 1.00 82.50 229 THR A CA 1
ATOM 1825 C C . THR A 1 229 ? -2.451 -20.849 -16.159 1.00 82.50 229 THR A C 1
ATOM 1827 O O . THR A 1 229 ? -2.182 -22.008 -15.863 1.00 82.50 229 THR A O 1
ATOM 1830 N N . TYR A 1 230 ? -1.719 -19.808 -15.754 1.00 82.19 230 TYR A N 1
ATOM 1831 C CA . TYR A 1 230 ? -0.503 -19.976 -14.953 1.00 82.19 230 TYR A CA 1
ATOM 1832 C C . TYR A 1 230 ? -0.809 -20.197 -13.471 1.00 82.19 230 TYR A C 1
ATOM 1834 O O . TYR A 1 230 ? -0.044 -20.878 -12.793 1.00 82.19 230 TYR A O 1
ATOM 1842 N N . TRP A 1 231 ? -1.960 -19.717 -12.992 1.00 76.62 231 TRP A N 1
ATOM 1843 C CA . TRP A 1 231 ? -2.399 -19.844 -11.598 1.00 76.62 231 TRP A CA 1
ATOM 1844 C C . TRP A 1 231 ? -2.666 -21.287 -11.161 1.00 76.62 231 TRP A C 1
ATOM 1846 O O . TRP A 1 231 ? -2.644 -21.582 -9.973 1.00 76.62 231 TRP A O 1
ATOM 1856 N N . LYS A 1 232 ? -2.859 -22.210 -12.112 1.00 70.25 232 LYS A N 1
ATOM 1857 C CA . LYS A 1 232 ? -3.039 -23.645 -11.830 1.00 70.25 232 LYS A CA 1
ATOM 1858 C C . LYS A 1 232 ? -1.802 -24.299 -11.212 1.00 70.25 232 LYS A C 1
ATOM 1860 O O . LYS A 1 232 ? -1.947 -25.281 -10.495 1.00 70.25 232 LYS A O 1
ATOM 1865 N N . ASP A 1 233 ? -0.624 -23.743 -11.486 1.00 67.50 233 ASP A N 1
ATOM 1866 C CA . ASP A 1 233 ? 0.660 -24.240 -10.984 1.00 67.50 233 ASP A CA 1
ATOM 1867 C C . ASP A 1 233 ? 1.086 -23.538 -9.681 1.00 67.50 233 ASP A C 1
ATOM 1869 O O . ASP A 1 233 ? 2.171 -23.802 -9.163 1.00 67.50 233 ASP A O 1
ATOM 1873 N N . PHE A 1 234 ? 0.274 -22.606 -9.163 1.00 69.25 234 PHE A N 1
ATOM 1874 C CA . PHE A 1 234 ? 0.548 -21.937 -7.895 1.00 69.25 234 PHE A CA 1
ATOM 1875 C C . PHE A 1 234 ? 0.186 -22.879 -6.742 1.00 69.25 234 PHE A C 1
ATOM 1877 O O . PHE A 1 234 ? -0.960 -22.936 -6.295 1.00 69.25 234 PHE A O 1
ATOM 1884 N N . ASP A 1 235 ? 1.169 -23.660 -6.295 1.00 61.56 235 ASP A N 1
ATOM 1885 C CA . ASP A 1 235 ? 1.027 -24.568 -5.157 1.00 61.56 235 ASP A CA 1
ATOM 1886 C C . ASP A 1 235 ? 0.998 -23.764 -3.854 1.00 61.56 235 ASP A C 1
ATOM 1888 O O . ASP A 1 235 ? 2.021 -23.454 -3.245 1.00 61.56 235 ASP A O 1
ATOM 1892 N N . SER A 1 236 ? -0.205 -23.358 -3.465 1.00 61.50 236 SER A N 1
ATOM 1893 C CA . SER A 1 236 ? -0.463 -22.717 -2.188 1.00 61.50 236 SER A CA 1
ATOM 1894 C C . SER A 1 236 ? -1.436 -23.580 -1.401 1.00 61.50 236 SER A C 1
ATOM 1896 O O . SER A 1 236 ? -2.618 -23.687 -1.734 1.00 61.50 236 SER A O 1
ATOM 1898 N N . SER A 1 237 ? -0.946 -24.176 -0.312 1.00 57.81 237 SE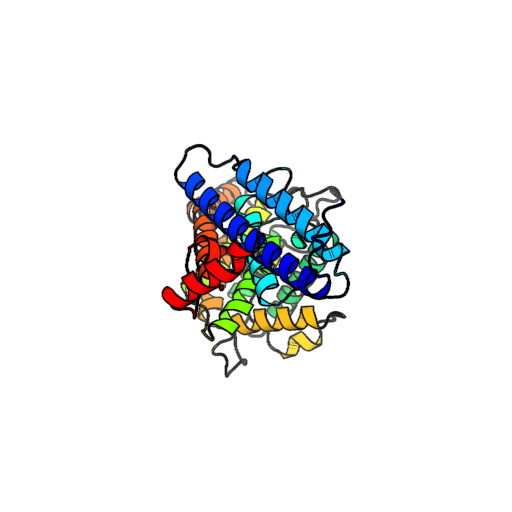R A N 1
ATOM 1899 C CA . SER A 1 237 ? -1.791 -24.849 0.682 1.00 57.81 237 SER A CA 1
ATOM 1900 C C . SER A 1 237 ? -2.779 -23.890 1.362 1.00 57.81 237 SER A C 1
ATOM 1902 O O . SER A 1 237 ? -3.717 -24.338 2.018 1.00 57.81 237 SER A O 1
ATOM 1904 N N . ASP A 1 238 ? -2.567 -22.578 1.216 1.00 65.12 238 ASP A N 1
ATOM 1905 C CA . ASP A 1 238 ? -3.420 -21.516 1.733 1.00 65.12 238 ASP A CA 1
ATOM 1906 C C . ASP A 1 238 ? -4.373 -20.991 0.643 1.00 65.12 238 ASP A C 1
ATOM 1908 O O . ASP A 1 238 ? -3.977 -20.306 -0.304 1.00 65.12 238 ASP A O 1
ATOM 1912 N N . LYS A 1 239 ? -5.663 -21.314 0.776 1.00 64.12 239 LYS A N 1
ATOM 1913 C CA . LYS A 1 239 ? -6.705 -20.848 -0.152 1.00 64.12 239 LYS A CA 1
ATOM 1914 C C . LYS A 1 239 ? -6.936 -19.336 -0.063 1.00 64.12 239 LYS A C 1
ATOM 1916 O O . LYS A 1 239 ? -7.241 -18.732 -1.085 1.00 64.12 239 LYS A O 1
ATOM 1921 N N . SER A 1 240 ? -6.763 -18.743 1.121 1.00 64.56 240 SER A N 1
ATOM 1922 C CA . SER A 1 240 ? -6.938 -17.301 1.343 1.00 64.56 240 SER A CA 1
ATOM 1923 C C . SER A 1 240 ? -5.843 -16.505 0.629 1.00 64.56 240 SER A C 1
ATOM 1925 O O . SER A 1 240 ? -6.116 -15.531 -0.073 1.00 64.56 240 SER A O 1
ATOM 1927 N N . GLY A 1 241 ? -4.602 -17.001 0.691 1.00 72.44 241 GLY A N 1
ATOM 1928 C CA . GLY A 1 241 ? -3.477 -16.428 -0.047 1.00 72.44 241 GLY A CA 1
ATOM 1929 C C . GLY A 1 241 ? -3.680 -16.407 -1.567 1.00 72.44 241 GLY A C 1
ATOM 1930 O O . GLY A 1 241 ? -3.316 -15.425 -2.208 1.00 72.44 241 GLY A O 1
ATOM 1931 N N . ILE A 1 242 ? -4.295 -17.447 -2.146 1.00 78.69 242 ILE A N 1
ATOM 1932 C CA . ILE A 1 242 ? -4.599 -17.493 -3.590 1.00 78.69 242 ILE A CA 1
ATOM 1933 C C . ILE A 1 242 ? -5.635 -16.434 -3.965 1.00 78.69 242 ILE A C 1
ATOM 1935 O O . ILE A 1 242 ? -5.482 -15.764 -4.984 1.00 78.69 242 ILE A O 1
ATOM 1939 N N . GLU A 1 243 ? -6.688 -16.283 -3.164 1.00 82.38 243 GLU A N 1
ATOM 1940 C CA . GLU A 1 243 ? -7.754 -15.326 -3.453 1.00 82.38 243 GLU A CA 1
ATOM 1941 C C . GLU A 1 243 ? -7.214 -13.891 -3.491 1.00 82.38 243 GLU A C 1
ATOM 1943 O O . GLU A 1 243 ? -7.456 -13.173 -4.459 1.00 82.38 243 GLU A O 1
ATOM 1948 N N . ALA A 1 244 ? -6.385 -13.513 -2.514 1.00 83.50 244 ALA A N 1
ATOM 1949 C CA . ALA A 1 244 ? -5.723 -12.209 -2.497 1.00 83.50 244 ALA A CA 1
ATOM 1950 C C . ALA A 1 244 ? -4.835 -11.979 -3.737 1.00 83.50 244 ALA A C 1
ATOM 1952 O O . ALA A 1 244 ? -4.821 -10.886 -4.301 1.00 83.50 244 ALA A O 1
ATOM 1953 N N . GLU A 1 245 ? -4.115 -13.004 -4.201 1.00 88.06 245 GLU A N 1
ATOM 1954 C CA . GLU A 1 245 ? -3.282 -12.908 -5.407 1.00 88.06 245 GLU A CA 1
ATOM 1955 C C . GLU A 1 245 ? -4.104 -12.745 -6.687 1.00 88.06 245 GLU A C 1
ATOM 1957 O O . GLU A 1 245 ? -3.736 -11.961 -7.563 1.00 88.06 245 GLU A O 1
ATOM 1962 N N . LEU A 1 246 ? -5.237 -13.444 -6.788 1.00 87.88 246 LEU A N 1
ATOM 1963 C CA . LEU A 1 246 ? -6.170 -13.285 -7.901 1.00 87.88 246 LEU A CA 1
ATOM 1964 C C . LEU A 1 246 ? -6.789 -11.885 -7.904 1.00 87.88 246 LEU A C 1
ATOM 1966 O O . LEU A 1 246 ? -6.815 -11.246 -8.953 1.00 87.88 246 LEU A O 1
ATOM 1970 N N . MET A 1 247 ? -7.189 -11.367 -6.737 1.00 88.75 247 MET A N 1
ATOM 1971 C CA . MET A 1 247 ? -7.676 -9.990 -6.608 1.00 88.75 247 MET A CA 1
ATOM 1972 C C . MET A 1 247 ? -6.628 -8.978 -7.089 1.00 88.75 247 MET A C 1
ATOM 1974 O O . MET A 1 247 ? -6.958 -8.056 -7.833 1.00 88.75 247 MET A O 1
ATOM 1978 N N . ILE A 1 248 ? -5.358 -9.163 -6.709 1.00 91.75 248 ILE A N 1
ATOM 1979 C CA . ILE A 1 248 ? -4.251 -8.317 -7.175 1.00 91.75 248 ILE A CA 1
ATOM 1980 C C . ILE A 1 248 ? -4.064 -8.443 -8.693 1.00 91.75 248 ILE A C 1
ATOM 1982 O O . ILE A 1 248 ? -3.869 -7.441 -9.379 1.00 91.75 248 ILE A O 1
ATOM 1986 N N . ASN A 1 249 ? -4.129 -9.657 -9.239 1.00 91.56 249 ASN A N 1
ATOM 1987 C CA . ASN A 1 249 ? -3.989 -9.896 -10.673 1.00 91.56 249 ASN A CA 1
ATOM 1988 C C . ASN A 1 249 ? -5.080 -9.203 -11.497 1.00 91.56 249 ASN A C 1
ATOM 1990 O O . ASN A 1 249 ? -4.783 -8.606 -12.536 1.00 91.56 249 ASN A O 1
ATOM 1994 N N . ASP A 1 250 ? -6.319 -9.256 -11.013 1.00 89.62 250 ASP A N 1
ATOM 1995 C CA . ASP A 1 250 ? -7.491 -8.686 -11.674 1.00 89.62 250 ASP A CA 1
ATOM 1996 C C . ASP A 1 250 ? -7.417 -7.157 -11.772 1.00 89.62 250 ASP A C 1
ATOM 1998 O O . ASP A 1 250 ? -7.895 -6.584 -12.750 1.00 89.62 250 ASP A O 1
ATOM 2002 N N . MET A 1 251 ? -6.733 -6.482 -10.839 1.00 90.81 251 MET A N 1
ATOM 2003 C CA . MET A 1 251 ? -6.478 -5.035 -10.929 1.00 90.81 251 MET A CA 1
ATOM 2004 C C . MET A 1 251 ? -5.673 -4.632 -12.164 1.00 90.81 251 MET A C 1
ATOM 2006 O O . MET A 1 251 ? -5.722 -3.475 -12.578 1.00 90.81 251 MET A O 1
ATOM 2010 N N . PHE A 1 252 ? -4.880 -5.557 -12.704 1.00 91.06 252 PHE A N 1
ATOM 2011 C CA . PHE A 1 252 ? -4.026 -5.314 -13.858 1.00 91.06 252 PHE A CA 1
ATOM 2012 C C . PHE A 1 252 ? -4.666 -5.766 -15.175 1.00 91.06 252 PHE A C 1
ATOM 2014 O O . PHE A 1 252 ? -4.000 -5.686 -16.207 1.00 91.06 252 PHE A O 1
ATOM 2021 N N . ALA A 1 253 ? -5.897 -6.284 -15.164 1.00 88.25 253 ALA A N 1
ATOM 2022 C CA . ALA A 1 253 ? -6.601 -6.730 -16.363 1.00 88.25 253 ALA A CA 1
ATOM 2023 C C . ALA A 1 253 ? -7.245 -5.556 -17.127 1.00 88.25 253 ALA A C 1
ATOM 2025 O O . ALA A 1 253 ? -7.667 -4.566 -16.532 1.00 88.25 253 ALA A O 1
ATOM 2026 N N . ASP A 1 254 ? -7.335 -5.685 -18.453 1.00 83.12 254 ASP A N 1
ATOM 2027 C CA . ASP A 1 254 ? -8.060 -4.753 -19.324 1.00 83.12 254 ASP A CA 1
ATOM 2028 C C . ASP A 1 254 ? -9.565 -5.041 -19.243 1.00 83.12 254 ASP A C 1
ATOM 2030 O O . ASP A 1 254 ? -10.009 -6.080 -19.724 1.00 83.12 254 ASP A O 1
ATOM 2034 N N . ASP A 1 255 ? -10.308 -4.127 -18.613 1.00 68.81 255 ASP A N 1
ATOM 2035 C CA . ASP A 1 255 ? -11.762 -4.128 -18.401 1.00 68.81 255 ASP A CA 1
ATOM 2036 C C . ASP A 1 255 ? -12.335 -5.410 -17.742 1.00 68.81 255 ASP A C 1
ATOM 2038 O O . ASP A 1 255 ? -12.207 -6.532 -18.236 1.00 68.81 255 ASP A O 1
ATOM 2042 N N . ARG A 1 256 ? -13.025 -5.269 -16.599 1.00 62.41 256 ARG A N 1
ATOM 2043 C CA . ARG A 1 256 ? -13.343 -6.388 -15.672 1.00 62.41 256 ARG A CA 1
ATOM 2044 C C . ARG A 1 256 ? -14.141 -7.549 -16.293 1.00 62.41 256 ARG A C 1
ATOM 2046 O O . ARG A 1 256 ? -14.207 -8.625 -15.704 1.00 62.41 256 ARG A O 1
ATOM 2053 N N . GLY A 1 257 ? -14.740 -7.355 -17.470 1.00 54.59 257 GLY A N 1
ATOM 2054 C CA . GLY A 1 257 ? -15.509 -8.368 -18.196 1.00 54.59 257 GLY A CA 1
ATOM 2055 C C . GLY A 1 257 ? -14.717 -9.225 -19.191 1.00 54.59 257 GLY A C 1
ATOM 2056 O O . GLY A 1 257 ? -15.215 -10.275 -19.594 1.00 54.59 257 GLY A O 1
ATOM 2057 N N . ASN A 1 258 ? -13.509 -8.821 -19.602 1.00 55.12 258 ASN A N 1
ATOM 2058 C CA . ASN A 1 258 ? -12.727 -9.544 -20.606 1.00 55.12 258 ASN A CA 1
ATOM 2059 C C . ASN A 1 258 ? -11.283 -9.739 -20.130 1.00 55.12 258 ASN A C 1
ATOM 2061 O O . ASN A 1 258 ? -10.342 -9.236 -20.740 1.00 55.12 258 ASN A O 1
ATOM 2065 N N . GLN A 1 259 ? -11.123 -10.548 -19.071 1.00 63.09 259 GLN A N 1
ATOM 2066 C CA . GLN A 1 259 ? -9.861 -10.962 -18.420 1.00 63.09 259 GLN A CA 1
ATOM 2067 C C . GLN A 1 259 ? -8.876 -11.723 -19.338 1.00 63.09 259 GLN A C 1
ATOM 2069 O O . GLN A 1 259 ? -8.068 -12.533 -18.893 1.00 63.09 259 GLN A O 1
ATOM 2074 N N . SER A 1 260 ? -8.953 -11.517 -20.647 1.00 71.69 260 SER A N 1
ATOM 2075 C CA . SER A 1 260 ? -8.116 -12.144 -21.656 1.00 71.69 260 SER A CA 1
ATOM 2076 C C . SER A 1 260 ? -6.779 -11.419 -21.832 1.00 71.69 260 SER A C 1
ATOM 2078 O O . SER A 1 260 ? -5.878 -11.980 -22.464 1.00 71.69 260 SER A O 1
ATOM 2080 N N . LYS A 1 261 ? -6.641 -10.170 -21.349 1.00 83.69 261 LYS A N 1
ATOM 2081 C CA . LYS A 1 261 ? -5.427 -9.355 -21.521 1.00 83.69 261 LYS A CA 1
ATOM 2082 C C . LYS A 1 261 ? -5.162 -8.408 -20.345 1.00 83.69 261 LYS A C 1
ATOM 2084 O O . LYS A 1 261 ? -6.086 -8.037 -19.632 1.00 83.69 261 LYS A O 1
ATOM 2089 N N . GLY A 1 262 ? -3.895 -8.019 -20.172 1.00 85.56 262 GLY A N 1
ATOM 2090 C CA . GLY A 1 262 ? -3.500 -6.991 -19.214 1.00 85.56 262 GLY A CA 1
ATOM 2091 C C . GLY A 1 262 ? -3.759 -5.574 -19.728 1.00 85.56 262 GLY A C 1
ATOM 2092 O O . GLY A 1 262 ? -3.714 -5.330 -20.936 1.00 85.56 262 GLY A O 1
ATOM 2093 N N . ASP A 1 263 ? -3.976 -4.652 -18.796 1.00 90.19 263 ASP A N 1
ATOM 2094 C CA . ASP A 1 263 ? -4.209 -3.233 -19.045 1.00 90.19 263 ASP A CA 1
ATOM 2095 C C . ASP A 1 263 ? -3.007 -2.600 -19.788 1.00 90.19 263 ASP A C 1
ATOM 2097 O O . ASP A 1 263 ? -1.867 -2.611 -19.288 1.00 90.19 263 ASP A O 1
ATOM 2101 N N . PRO A 1 264 ? -3.220 -2.027 -20.990 1.00 90.62 264 PRO A N 1
ATOM 2102 C CA . PRO A 1 264 ? -2.159 -1.380 -21.752 1.00 90.62 264 PRO A CA 1
ATOM 2103 C C . PRO A 1 264 ? -1.562 -0.155 -21.044 1.00 90.62 264 PRO A C 1
ATOM 2105 O O . PRO A 1 264 ? -0.371 0.121 -21.231 1.00 90.62 264 PRO A O 1
ATOM 2108 N N . ALA A 1 265 ? -2.339 0.578 -20.237 1.00 92.44 265 ALA A N 1
ATOM 2109 C CA . ALA A 1 265 ? -1.852 1.732 -19.484 1.00 92.44 265 ALA A CA 1
ATOM 2110 C C . ALA A 1 265 ? -0.858 1.291 -18.403 1.00 92.44 265 ALA A C 1
ATOM 2112 O O . ALA A 1 265 ? 0.258 1.822 -18.343 1.00 92.44 265 ALA A O 1
ATOM 2113 N N . TRP A 1 266 ? -1.200 0.250 -17.639 1.00 93.06 266 TRP A N 1
ATOM 2114 C CA . TRP A 1 266 ? -0.283 -0.389 -16.695 1.00 93.06 266 TRP A CA 1
ATOM 2115 C C . TRP A 1 266 ? 1.010 -0.856 -17.365 1.00 93.06 266 TRP A C 1
ATOM 2117 O O . TRP A 1 266 ? 2.111 -0.514 -16.922 1.00 93.06 266 TRP A O 1
ATOM 2127 N N . GLN A 1 267 ? 0.903 -1.607 -18.465 1.00 91.38 267 GLN A N 1
ATOM 2128 C CA . GLN A 1 267 ? 2.079 -2.137 -19.153 1.00 91.38 267 GLN A CA 1
ATOM 2129 C C . GLN A 1 267 ? 2.978 -1.009 -19.687 1.00 91.38 267 GLN A C 1
ATOM 2131 O O . GLN A 1 267 ? 4.205 -1.094 -19.589 1.00 91.38 267 GLN A O 1
ATOM 2136 N N . LYS A 1 268 ? 2.390 0.078 -20.200 1.00 93.38 268 LYS A N 1
ATOM 2137 C CA . LYS A 1 268 ? 3.126 1.268 -20.645 1.00 93.38 268 LYS A CA 1
ATOM 2138 C C . LYS A 1 268 ? 3.866 1.947 -19.489 1.00 93.38 268 LYS A C 1
ATOM 2140 O O . LYS A 1 268 ? 5.062 2.215 -19.629 1.00 93.38 268 LYS A O 1
ATOM 2145 N N . ALA A 1 269 ? 3.192 2.207 -18.367 1.00 95.38 269 ALA A N 1
ATOM 2146 C CA . ALA A 1 269 ? 3.798 2.842 -17.197 1.00 95.38 269 ALA A CA 1
ATOM 2147 C C . ALA A 1 269 ? 4.926 1.974 -16.626 1.00 95.38 269 ALA A C 1
ATOM 2149 O O . ALA A 1 269 ? 6.055 2.435 -16.459 1.00 95.38 269 ALA A O 1
ATOM 2150 N N . ARG A 1 270 ? 4.678 0.677 -16.437 1.00 92.94 270 ARG A N 1
ATOM 2151 C CA . ARG A 1 270 ? 5.693 -0.259 -15.953 1.00 92.94 270 ARG A CA 1
ATOM 2152 C C . ARG A 1 270 ? 6.932 -0.285 -16.852 1.00 92.94 270 ARG A C 1
ATOM 2154 O O . ARG A 1 270 ? 8.046 -0.167 -16.345 1.00 92.94 270 ARG A O 1
ATOM 2161 N N . LEU A 1 271 ? 6.765 -0.372 -18.176 1.00 91.81 271 LEU A N 1
ATOM 2162 C CA . LEU A 1 271 ? 7.892 -0.351 -19.118 1.00 91.81 271 LEU A CA 1
ATOM 2163 C C . LEU A 1 271 ? 8.650 0.979 -19.114 1.00 91.81 271 LEU A C 1
ATOM 2165 O O . LEU A 1 271 ? 9.874 0.965 -19.247 1.00 91.81 271 LEU A O 1
ATOM 2169 N N . LYS A 1 272 ? 7.956 2.114 -18.960 1.00 93.94 272 LYS A N 1
ATOM 2170 C CA . LYS A 1 272 ? 8.577 3.439 -18.809 1.00 93.94 272 LYS A CA 1
ATOM 2171 C C . LYS A 1 272 ? 9.559 3.425 -17.636 1.00 93.94 272 LYS A C 1
ATOM 2173 O O . LYS A 1 272 ? 10.748 3.648 -17.860 1.00 93.94 272 LYS A O 1
ATOM 2178 N N . TYR A 1 273 ? 9.103 3.068 -16.435 1.00 93.81 273 TYR A N 1
ATOM 2179 C CA . TYR A 1 273 ? 9.944 3.048 -15.232 1.00 93.81 273 TYR A CA 1
ATOM 2180 C C . TYR A 1 273 ? 11.041 1.980 -15.281 1.00 93.81 273 TYR A C 1
ATOM 2182 O O . TYR A 1 273 ? 12.196 2.262 -14.968 1.00 93.81 273 TYR A O 1
ATOM 2190 N N . MET A 1 274 ? 10.721 0.776 -15.757 1.00 90.25 274 MET A N 1
ATOM 2191 C CA . MET A 1 274 ? 11.697 -0.306 -15.908 1.00 90.25 274 MET A CA 1
ATOM 2192 C C . MET A 1 274 ? 12.812 0.069 -16.901 1.00 90.25 274 MET A C 1
ATOM 2194 O O . MET A 1 274 ? 13.979 -0.260 -16.691 1.00 90.25 274 MET A O 1
ATOM 2198 N N . SER A 1 275 ? 12.484 0.805 -17.970 1.00 90.19 275 SER A N 1
ATOM 2199 C CA . SER A 1 275 ? 13.468 1.235 -18.970 1.00 90.19 275 SER A CA 1
ATOM 2200 C C . SER A 1 275 ? 14.475 2.263 -18.456 1.00 90.19 275 SER A C 1
ATOM 2202 O O . SER A 1 275 ? 15.573 2.327 -19.004 1.00 90.19 275 SER A O 1
ATOM 2204 N N . LEU A 1 276 ? 14.163 3.001 -17.382 1.00 89.75 276 LEU A N 1
ATOM 2205 C CA . LEU A 1 276 ? 15.129 3.891 -16.728 1.00 89.75 276 LEU A CA 1
ATOM 2206 C C . LEU A 1 276 ? 16.327 3.087 -16.209 1.00 89.75 276 LEU A C 1
ATOM 2208 O O . LEU A 1 276 ? 17.471 3.466 -16.448 1.00 89.75 276 LEU A O 1
ATOM 2212 N N . LEU A 1 277 ? 16.068 1.920 -15.612 1.00 83.12 277 LEU A N 1
ATOM 2213 C CA . LEU A 1 277 ? 17.105 0.990 -15.155 1.00 83.12 277 LEU A CA 1
ATOM 2214 C C . LEU A 1 277 ? 17.691 0.154 -16.305 1.00 83.12 277 LEU A C 1
ATOM 2216 O O . LEU A 1 277 ? 18.872 -0.171 -16.309 1.00 83.12 277 LEU A O 1
ATOM 2220 N N . GLY A 1 278 ? 16.894 -0.172 -17.326 1.00 75.25 278 GLY A N 1
ATOM 2221 C CA . GLY A 1 278 ? 17.391 -0.852 -18.529 1.00 75.25 278 GLY A CA 1
ATOM 2222 C C . GLY A 1 278 ? 18.357 -0.007 -19.369 1.00 75.25 278 GLY A C 1
ATOM 2223 O O . GLY A 1 278 ? 19.205 -0.552 -20.072 1.00 75.25 278 GLY A O 1
ATOM 2224 N N . SER A 1 279 ? 18.250 1.323 -19.282 1.00 70.56 279 SER A N 1
ATOM 2225 C CA . SER A 1 279 ? 19.133 2.276 -19.964 1.00 70.56 279 SER A CA 1
ATOM 2226 C C . SER A 1 279 ? 20.533 2.373 -19.355 1.00 70.56 279 SER A C 1
ATOM 2228 O O . SER A 1 279 ? 21.408 2.998 -19.951 1.00 70.56 279 SER A O 1
ATOM 2230 N N . LEU A 1 280 ? 20.782 1.686 -18.235 1.00 66.38 280 LEU A N 1
ATOM 2231 C CA . LEU A 1 280 ? 22.097 1.576 -17.602 1.00 66.38 280 LEU A CA 1
ATOM 2232 C C . LEU A 1 280 ? 23.114 0.753 -18.448 1.00 66.38 280 LEU A C 1
ATOM 2234 O O . LEU A 1 280 ? 24.109 0.284 -17.908 1.00 66.38 280 LEU A O 1
ATOM 2238 N N . GLN A 1 281 ? 22.863 0.534 -19.754 1.00 59.41 281 GLN A N 1
ATOM 2239 C CA . GLN A 1 281 ? 23.593 -0.362 -20.674 1.00 59.41 281 GLN A CA 1
ATOM 2240 C C . GLN A 1 281 ? 25.112 -0.415 -20.419 1.00 59.41 281 GLN A C 1
ATOM 2242 O O . GLN A 1 281 ? 25.788 0.607 -20.365 1.00 59.41 281 GLN A O 1
ATOM 2247 N N . SER A 1 282 ? 25.668 -1.610 -20.172 1.00 48.59 282 SER A N 1
ATOM 2248 C CA . SER A 1 282 ? 26.002 -2.643 -21.184 1.00 48.59 282 SER A CA 1
ATOM 2249 C C . SER A 1 282 ? 27.106 -2.221 -22.168 1.00 48.59 282 SER A C 1
ATOM 2251 O O . SER A 1 282 ? 26.983 -2.415 -23.372 1.00 48.59 282 SER A O 1
ATOM 2253 N N . GLY A 1 283 ? 28.203 -1.670 -21.644 1.00 40.16 283 GLY A N 1
ATOM 2254 C CA . GLY A 1 283 ? 29.519 -1.683 -22.289 1.00 40.16 283 GLY A CA 1
ATOM 2255 C C . GLY A 1 283 ? 30.489 -2.525 -21.456 1.00 40.16 283 GLY A C 1
ATOM 2256 O O . GLY A 1 283 ? 30.345 -2.590 -20.233 1.00 40.16 283 GLY A O 1
ATOM 2257 N N . GLU A 1 284 ? 31.441 -3.203 -22.102 1.00 47.41 284 GLU A N 1
ATOM 2258 C CA . GLU A 1 284 ? 32.524 -3.933 -21.433 1.00 47.41 284 GLU A CA 1
ATOM 2259 C C . GLU A 1 284 ? 33.133 -3.086 -20.303 1.00 47.41 284 GLU A C 1
ATOM 2261 O O . GLU A 1 284 ? 33.602 -1.976 -20.537 1.00 47.41 284 GLU A O 1
ATOM 2266 N N . ARG A 1 285 ? 33.089 -3.625 -19.074 1.00 47.94 285 ARG A N 1
ATOM 2267 C CA . ARG A 1 285 ? 33.495 -2.976 -17.814 1.00 47.94 285 ARG A CA 1
ATOM 2268 C C . ARG A 1 285 ? 32.853 -1.598 -17.601 1.00 47.94 285 ARG A C 1
ATOM 2270 O O . ARG A 1 285 ? 33.463 -0.564 -17.856 1.00 47.94 285 ARG A O 1
ATOM 2277 N N . LEU A 1 286 ? 31.650 -1.598 -17.024 1.00 54.09 286 LEU A N 1
ATOM 2278 C CA . LEU A 1 286 ? 31.074 -0.412 -16.385 1.00 54.09 286 LEU A CA 1
ATOM 2279 C C . LEU A 1 286 ? 32.105 0.203 -15.426 1.00 54.09 286 LEU A C 1
ATOM 2281 O O . LEU A 1 286 ? 32.471 -0.407 -14.421 1.00 54.09 286 LEU A O 1
ATOM 2285 N N . ASP A 1 287 ? 32.575 1.412 -15.733 1.00 62.16 287 ASP A N 1
ATOM 2286 C CA . ASP A 1 287 ? 33.206 2.256 -14.724 1.00 62.16 287 ASP A CA 1
ATOM 2287 C C . ASP A 1 287 ? 32.130 2.566 -13.677 1.00 62.16 287 ASP A C 1
ATOM 2289 O O . ASP A 1 287 ? 31.087 3.146 -14.000 1.00 62.16 287 ASP A O 1
ATOM 2293 N N . ASN A 1 288 ? 32.374 2.180 -12.422 1.00 64.44 288 ASN A N 1
ATOM 2294 C CA . ASN A 1 288 ? 31.475 2.427 -11.292 1.00 64.44 288 ASN A CA 1
ATOM 2295 C C . ASN A 1 288 ? 31.033 3.903 -11.219 1.00 64.44 288 ASN A C 1
ATOM 2297 O O . ASN A 1 288 ? 29.926 4.196 -10.769 1.00 64.44 288 ASN A O 1
ATOM 2301 N N . ARG A 1 289 ? 31.853 4.843 -11.717 1.00 65.12 289 ARG A N 1
ATOM 2302 C CA . ARG A 1 289 ? 31.511 6.274 -11.803 1.00 65.12 289 ARG A CA 1
ATOM 2303 C C . ARG A 1 289 ? 30.325 6.564 -12.727 1.00 65.12 289 ARG A C 1
ATOM 2305 O O . ARG A 1 289 ? 29.508 7.429 -12.409 1.00 65.12 289 ARG A O 1
ATOM 2312 N N . SER A 1 290 ? 30.207 5.854 -13.849 1.00 72.81 290 SER A N 1
ATOM 2313 C CA . SER A 1 290 ? 29.095 6.022 -14.794 1.00 72.81 290 SER A CA 1
ATOM 2314 C C . SER A 1 290 ? 27.773 5.547 -14.184 1.00 72.81 290 SER A C 1
ATOM 2316 O O . SER A 1 290 ? 26.782 6.278 -14.228 1.00 72.81 290 SER A O 1
ATOM 2318 N N . LEU A 1 291 ? 27.789 4.391 -13.509 1.00 74.56 291 LEU A N 1
ATOM 2319 C CA . LEU A 1 291 ? 26.624 3.841 -12.810 1.00 74.56 291 LEU A CA 1
ATOM 2320 C C . LEU A 1 291 ? 26.135 4.774 -11.696 1.00 74.56 291 LEU A C 1
ATOM 2322 O O . LEU A 1 291 ? 24.950 5.093 -11.637 1.00 74.56 291 LEU A O 1
ATOM 2326 N N . VAL A 1 292 ? 27.045 5.262 -10.846 1.00 77.25 292 VAL A N 1
ATOM 2327 C CA . VAL A 1 292 ? 26.704 6.215 -9.775 1.00 77.25 292 VAL A CA 1
ATOM 2328 C C . VAL A 1 292 ? 26.080 7.486 -10.354 1.00 77.25 292 VAL A C 1
ATOM 2330 O O . VAL A 1 292 ? 25.070 7.954 -9.838 1.00 77.25 292 VAL A O 1
ATOM 2333 N N . THR A 1 293 ? 26.621 8.012 -11.456 1.00 82.62 293 THR A N 1
ATOM 2334 C CA . THR A 1 293 ? 26.091 9.221 -12.110 1.00 82.62 293 THR A CA 1
ATOM 2335 C C . THR A 1 293 ? 24.679 8.996 -12.660 1.00 82.62 293 THR A C 1
ATOM 2337 O O . THR A 1 293 ? 23.810 9.860 -12.537 1.00 82.62 293 THR A O 1
ATOM 2340 N N . GLN A 1 294 ? 24.420 7.826 -13.250 1.00 82.62 294 GLN A N 1
ATOM 2341 C CA . GLN A 1 294 ? 23.098 7.466 -13.764 1.00 82.62 294 GLN A CA 1
ATOM 2342 C C . GLN A 1 294 ? 22.081 7.244 -12.638 1.00 82.62 294 GLN A C 1
ATOM 2344 O O . GLN A 1 294 ? 20.982 7.790 -12.709 1.00 82.62 294 GLN A O 1
ATOM 2349 N N . LEU A 1 295 ? 22.449 6.523 -11.573 1.00 85.12 295 LEU A N 1
ATOM 2350 C CA . LEU A 1 295 ? 21.595 6.357 -10.394 1.00 85.12 295 LEU A CA 1
ATOM 2351 C C . LEU A 1 295 ? 21.294 7.706 -9.732 1.00 85.12 295 LEU A C 1
ATOM 2353 O O . LEU A 1 295 ? 20.144 7.975 -9.411 1.00 85.12 295 LEU A O 1
ATOM 2357 N N . GLN A 1 296 ? 22.284 8.595 -9.605 1.00 86.50 296 GLN A N 1
ATOM 2358 C CA . GLN A 1 296 ? 22.071 9.959 -9.111 1.00 86.50 296 GLN A CA 1
ATOM 2359 C C . GLN A 1 296 ? 21.088 10.736 -9.987 1.00 86.50 296 GLN A C 1
ATOM 2361 O O . GLN A 1 296 ? 20.203 11.405 -9.459 1.00 86.50 296 GLN A O 1
ATOM 2366 N N . LYS A 1 297 ? 21.197 10.630 -11.317 1.00 90.44 297 LYS A N 1
ATOM 2367 C CA . LYS A 1 297 ? 20.245 11.265 -12.234 1.00 90.44 297 LYS A CA 1
ATOM 2368 C C . LYS A 1 297 ? 18.819 10.760 -11.999 1.00 90.44 297 LYS A C 1
ATOM 2370 O O . LYS A 1 297 ? 17.915 11.583 -11.886 1.00 90.44 297 LYS A O 1
ATOM 2375 N N . ILE A 1 298 ? 18.627 9.444 -11.886 1.00 91.75 298 ILE A N 1
ATOM 2376 C CA . ILE A 1 298 ? 17.305 8.850 -11.633 1.00 91.75 298 ILE A CA 1
ATOM 2377 C C . ILE A 1 298 ? 16.778 9.287 -10.260 1.00 91.75 298 ILE A C 1
ATOM 2379 O O . ILE A 1 298 ? 15.634 9.713 -10.164 1.00 91.75 298 ILE A O 1
ATOM 2383 N N . THR A 1 299 ? 17.599 9.252 -9.211 1.00 90.56 299 THR A N 1
ATOM 2384 C CA . THR A 1 299 ? 17.206 9.683 -7.858 1.00 90.56 299 THR A CA 1
ATOM 2385 C C . THR A 1 299 ? 16.851 11.172 -7.797 1.00 90.56 299 THR A C 1
ATOM 2387 O O . THR A 1 299 ? 15.955 11.557 -7.049 1.00 90.56 299 THR A O 1
ATOM 2390 N N . ASN A 1 300 ? 17.509 12.014 -8.600 1.00 92.31 300 ASN A N 1
ATOM 2391 C CA . ASN A 1 300 ? 17.176 13.435 -8.715 1.00 92.31 300 ASN A CA 1
ATOM 2392 C C . ASN A 1 300 ? 15.863 13.666 -9.479 1.00 92.31 300 ASN A C 1
ATOM 2394 O O . ASN A 1 300 ? 15.113 14.573 -9.132 1.00 92.31 300 ASN A O 1
ATOM 2398 N N . GLU A 1 301 ? 15.586 12.867 -10.514 1.00 94.50 301 GLU A N 1
ATOM 2399 C CA . GLU A 1 301 ? 14.341 12.938 -11.295 1.00 94.50 301 GLU A CA 1
ATOM 2400 C C . GLU A 1 301 ? 13.144 12.342 -10.536 1.00 94.50 301 GLU A C 1
ATOM 2402 O O . GLU A 1 301 ? 12.023 12.827 -10.668 1.00 94.50 301 GLU A O 1
ATOM 2407 N N . TYR A 1 302 ? 13.386 11.334 -9.692 1.00 94.38 302 TYR A N 1
ATOM 2408 C CA . TYR A 1 302 ? 12.377 10.666 -8.869 1.00 94.38 302 TYR A CA 1
ATOM 2409 C C . TYR A 1 302 ? 12.773 10.693 -7.384 1.00 94.38 302 TYR A C 1
ATOM 2411 O O . TYR A 1 302 ? 13.156 9.655 -6.832 1.00 94.38 302 TYR A O 1
ATOM 2419 N N . PRO A 1 303 ? 12.662 11.849 -6.702 1.00 92.62 303 PRO A N 1
ATOM 2420 C CA . PRO A 1 303 ? 13.036 11.962 -5.298 1.00 92.62 303 PRO A CA 1
ATOM 2421 C C . PRO A 1 303 ? 12.162 11.086 -4.396 1.00 92.62 303 PRO A C 1
ATOM 2423 O O . PRO A 1 303 ? 10.929 11.143 -4.457 1.00 92.62 303 PRO A O 1
ATOM 2426 N N . ILE A 1 304 ? 12.799 10.346 -3.482 1.00 90.06 304 ILE A N 1
ATOM 2427 C CA . ILE A 1 304 ? 12.103 9.453 -2.541 1.00 90.06 304 ILE A CA 1
ATOM 2428 C C . ILE A 1 304 ? 11.047 10.189 -1.702 1.00 90.06 304 ILE A C 1
ATOM 2430 O O . ILE A 1 304 ? 9.950 9.676 -1.513 1.00 90.06 304 ILE A O 1
ATOM 2434 N N . ARG A 1 305 ? 11.322 11.430 -1.279 1.00 88.44 305 ARG A N 1
ATOM 2435 C CA . ARG A 1 305 ? 10.386 12.230 -0.468 1.00 88.44 305 ARG A CA 1
ATOM 2436 C C . ARG A 1 305 ? 9.095 12.564 -1.210 1.00 88.44 305 ARG A C 1
ATOM 2438 O O . ARG A 1 305 ? 8.016 12.555 -0.625 1.00 88.44 305 ARG A O 1
ATOM 2445 N N . GLU A 1 306 ? 9.192 12.872 -2.502 1.00 91.69 306 GLU A N 1
ATOM 2446 C CA . GLU A 1 306 ? 8.004 13.158 -3.306 1.00 91.69 306 GLU A CA 1
ATOM 2447 C C . GLU A 1 306 ? 7.167 11.891 -3.496 1.00 91.69 306 GLU A C 1
ATOM 2449 O O . GLU A 1 306 ? 5.940 11.942 -3.415 1.00 91.69 306 GLU A O 1
ATOM 2454 N N . PHE A 1 307 ? 7.833 10.755 -3.708 1.00 93.81 307 PHE A N 1
ATOM 2455 C CA . PHE A 1 307 ? 7.183 9.454 -3.767 1.00 93.81 307 PHE A CA 1
ATOM 2456 C C . PHE A 1 307 ? 6.464 9.112 -2.453 1.00 93.81 307 PHE A C 1
ATOM 2458 O O . PHE A 1 307 ? 5.268 8.835 -2.483 1.00 93.81 307 PHE A O 1
ATOM 2465 N N . GLU A 1 308 ? 7.143 9.204 -1.307 1.00 91.56 308 GLU A N 1
ATOM 2466 C CA . GLU A 1 308 ? 6.553 8.944 0.015 1.00 91.56 308 GLU A CA 1
ATOM 2467 C C . GLU A 1 308 ? 5.333 9.834 0.258 1.00 91.56 308 GLU A C 1
ATOM 2469 O O . GLU A 1 308 ? 4.292 9.355 0.703 1.00 91.56 308 GLU A O 1
ATOM 2474 N N . ARG A 1 309 ? 5.402 11.112 -0.138 1.00 92.06 309 ARG A N 1
ATOM 2475 C CA . ARG A 1 309 ? 4.254 12.024 -0.080 1.00 92.06 309 ARG A CA 1
ATOM 2476 C C . ARG A 1 309 ? 3.083 11.538 -0.936 1.00 92.06 309 ARG A C 1
ATOM 2478 O O . ARG A 1 309 ? 1.946 11.612 -0.482 1.00 92.06 309 ARG A O 1
ATOM 2485 N N . LYS A 1 310 ? 3.324 11.056 -2.161 1.00 94.62 310 LYS A N 1
ATOM 2486 C CA . LYS A 1 310 ? 2.258 10.511 -3.024 1.00 94.62 310 LYS A CA 1
ATOM 2487 C C . LYS A 1 310 ? 1.629 9.256 -2.418 1.00 94.62 310 LYS A C 1
ATOM 2489 O O . LYS A 1 310 ? 0.407 9.155 -2.418 1.00 94.62 310 LYS A O 1
ATOM 2494 N N . VAL A 1 311 ? 2.437 8.348 -1.863 1.00 94.19 311 VAL A N 1
ATOM 2495 C CA . VAL A 1 311 ? 1.936 7.151 -1.162 1.00 94.19 311 VAL A CA 1
ATOM 2496 C C . VAL A 1 311 ? 1.094 7.542 0.047 1.00 94.19 311 VAL A C 1
ATOM 2498 O O . VAL A 1 311 ? 0.027 6.976 0.248 1.00 94.19 311 VAL A O 1
ATOM 2501 N N . MET A 1 312 ? 1.522 8.544 0.814 1.00 93.25 312 MET A N 1
ATOM 2502 C CA . MET A 1 312 ? 0.781 9.018 1.982 1.00 93.25 312 MET A CA 1
ATOM 2503 C C . MET A 1 312 ? -0.532 9.710 1.621 1.00 93.25 312 MET A C 1
ATOM 2505 O O . MET A 1 312 ? -1.539 9.450 2.270 1.00 93.25 312 MET A O 1
ATOM 2509 N N . VAL A 1 313 ? -0.563 10.525 0.560 1.00 93.75 313 VAL A N 1
ATOM 2510 C CA . VAL A 1 313 ? -1.820 11.097 0.042 1.00 93.75 313 VAL A CA 1
ATOM 2511 C C . VAL A 1 313 ? -2.767 9.989 -0.412 1.00 93.75 313 VAL A C 1
ATOM 2513 O O . VAL A 1 313 ? -3.950 10.033 -0.091 1.00 93.75 313 VAL A O 1
ATOM 2516 N N . PHE A 1 314 ? -2.252 8.978 -1.115 1.00 93.25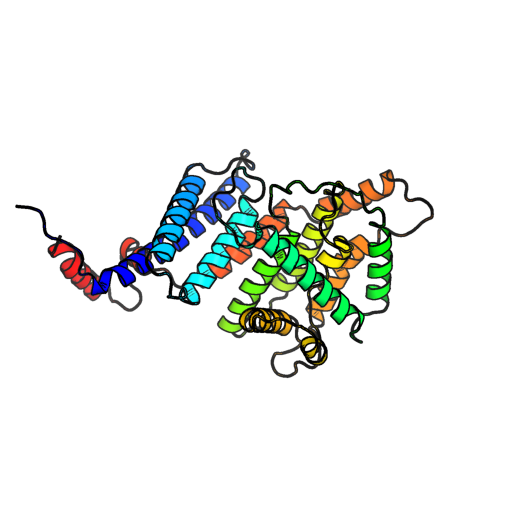 314 PHE A N 1
ATOM 2517 C CA . PHE A 1 314 ? -3.047 7.820 -1.505 1.00 93.25 314 PHE A CA 1
ATOM 2518 C C . PHE A 1 314 ? -3.602 7.084 -0.277 1.00 93.25 314 PHE A C 1
ATOM 2520 O O . PHE A 1 314 ? -4.809 6.898 -0.178 1.00 93.25 314 PHE A O 1
ATOM 2527 N N . ALA A 1 315 ? -2.756 6.730 0.695 1.00 92.75 315 ALA A N 1
ATOM 2528 C CA . ALA A 1 315 ? -3.175 6.033 1.911 1.00 92.75 315 ALA A CA 1
ATOM 2529 C C . ALA A 1 315 ? -4.198 6.838 2.730 1.00 92.75 315 ALA A C 1
ATOM 2531 O O . ALA A 1 315 ? -5.151 6.260 3.245 1.00 92.75 315 ALA A O 1
ATOM 2532 N N . GLN A 1 316 ? -4.047 8.164 2.801 1.00 93.12 316 GLN A N 1
ATOM 2533 C CA . GLN A 1 316 ? -5.024 9.049 3.430 1.00 93.12 316 GLN A CA 1
ATOM 2534 C C . GLN A 1 316 ? -6.372 9.002 2.706 1.00 93.12 316 GLN A C 1
ATOM 2536 O O . GLN A 1 316 ? -7.394 8.829 3.358 1.00 93.12 316 GLN A O 1
ATOM 2541 N N . GLN A 1 317 ? -6.390 9.106 1.373 1.00 91.69 317 GLN A N 1
ATOM 2542 C CA . GLN A 1 317 ? -7.631 8.992 0.600 1.00 91.69 317 GLN A CA 1
ATOM 2543 C C . GLN A 1 317 ? -8.306 7.640 0.845 1.00 91.69 317 GLN A C 1
ATOM 2545 O O . GLN A 1 317 ? -9.505 7.588 1.095 1.00 91.69 317 GLN A O 1
ATOM 2550 N N . MET A 1 318 ? -7.530 6.551 0.835 1.00 88.75 318 MET A N 1
ATOM 2551 C CA . MET A 1 318 ? -8.027 5.202 1.123 1.00 88.75 318 MET A CA 1
ATOM 2552 C C . MET A 1 318 ? -8.629 5.101 2.533 1.00 88.75 318 MET A C 1
ATOM 2554 O O . MET A 1 318 ? -9.698 4.522 2.715 1.00 88.75 318 MET A O 1
ATOM 2558 N N . TRP A 1 319 ? -7.969 5.700 3.525 1.00 90.94 319 TRP A N 1
ATOM 2559 C CA . TRP A 1 319 ? -8.447 5.761 4.903 1.00 90.94 319 TRP A CA 1
ATOM 2560 C C . TRP A 1 319 ? -9.716 6.612 5.056 1.00 90.94 319 TRP A C 1
ATOM 2562 O O . TRP A 1 319 ? -10.617 6.238 5.796 1.00 90.94 319 TRP A O 1
ATOM 2572 N N . GLU A 1 320 ? -9.838 7.723 4.331 1.00 89.56 320 GLU A N 1
ATOM 2573 C CA . GLU A 1 320 ? -11.033 8.579 4.350 1.00 89.56 320 GLU A CA 1
ATOM 2574 C C . GLU A 1 320 ? -12.267 7.902 3.728 1.00 89.56 320 GLU A C 1
ATOM 2576 O O . GLU A 1 320 ? -13.397 8.238 4.089 1.00 89.56 320 GLU A O 1
ATOM 2581 N N . PHE A 1 321 ? -12.073 6.929 2.828 1.00 84.06 321 PHE A N 1
ATOM 2582 C CA . PHE A 1 321 ? -13.165 6.095 2.311 1.00 84.06 321 PHE A CA 1
ATOM 2583 C C . PHE A 1 321 ? -13.700 5.097 3.341 1.00 84.06 321 PHE A C 1
ATOM 2585 O O . PHE A 1 321 ? -14.843 4.647 3.223 1.00 84.06 321 PHE A O 1
ATOM 2592 N N . CYS A 1 322 ? -12.901 4.743 4.346 1.00 83.50 322 CYS A N 1
ATOM 2593 C CA . CYS A 1 322 ? -13.333 3.854 5.413 1.00 83.50 322 CYS A CA 1
ATOM 2594 C C . CYS A 1 322 ? -14.368 4.528 6.321 1.00 83.50 322 CYS A C 1
ATOM 2596 O O . CYS A 1 322 ? -14.352 5.740 6.555 1.00 83.50 322 CYS A O 1
ATOM 2598 N N . ARG A 1 323 ? -15.294 3.738 6.873 1.00 86.00 323 ARG A N 1
ATOM 2599 C CA . ARG A 1 323 ? -16.280 4.261 7.819 1.00 86.00 323 ARG A CA 1
ATOM 2600 C C . ARG A 1 323 ? -15.571 4.735 9.089 1.00 86.00 323 ARG A C 1
ATOM 2602 O O . ARG A 1 323 ? -14.746 4.028 9.652 1.00 86.00 323 ARG A O 1
ATOM 2609 N N . LYS A 1 324 ? -15.948 5.905 9.611 1.00 90.81 324 LYS A N 1
ATOM 2610 C CA . LYS A 1 324 ? -15.487 6.325 10.943 1.00 90.81 324 LYS A CA 1
ATOM 2611 C C . LYS A 1 324 ? -16.015 5.360 12.020 1.00 90.81 324 LYS A C 1
ATOM 2613 O O . LYS A 1 324 ? -17.224 5.108 12.018 1.00 90.81 324 LYS A O 1
ATOM 2618 N N . PRO A 1 325 ? -15.192 4.878 12.967 1.00 91.50 325 PRO A N 1
ATOM 2619 C CA . PRO A 1 325 ? -15.661 4.064 14.088 1.00 91.50 325 PRO A CA 1
ATOM 2620 C C . PRO A 1 325 ? -16.738 4.757 14.922 1.00 91.50 325 PRO A C 1
ATOM 2622 O O . PRO A 1 325 ? -16.767 5.987 15.023 1.00 91.50 325 PRO A O 1
ATOM 2625 N N . LEU A 1 326 ? -17.596 3.976 15.584 1.00 89.00 326 LEU A N 1
ATOM 2626 C CA . LEU A 1 326 ? -18.696 4.519 16.390 1.00 89.00 326 LEU A CA 1
ATOM 2627 C C . LEU A 1 326 ? -18.202 5.435 17.521 1.00 89.00 326 LEU A C 1
ATOM 2629 O O . LEU A 1 326 ? -18.774 6.498 17.740 1.00 89.00 326 LEU A O 1
ATOM 2633 N N . LEU A 1 327 ? -17.126 5.060 18.217 1.00 90.62 327 LEU A N 1
ATOM 2634 C CA . LEU A 1 327 ? -16.589 5.871 19.316 1.00 90.62 327 LEU A CA 1
ATOM 2635 C C . LEU A 1 327 ? -16.062 7.233 18.837 1.00 90.62 327 LEU A C 1
ATOM 2637 O O . LEU A 1 327 ? -16.258 8.230 19.525 1.00 90.62 327 LEU A O 1
ATOM 2641 N N . VAL A 1 328 ? -15.486 7.298 17.632 1.00 91.00 328 VAL A N 1
ATOM 2642 C CA . VAL A 1 328 ? -15.049 8.564 17.013 1.00 91.00 328 VAL A CA 1
ATOM 2643 C C . VAL A 1 328 ? -16.256 9.439 16.677 1.00 91.00 328 VAL A C 1
ATOM 2645 O O . VAL A 1 328 ? -16.260 10.634 16.941 1.00 91.00 328 VAL A O 1
ATOM 2648 N N . GLN A 1 329 ? -17.314 8.843 16.129 1.00 90.00 329 GLN A N 1
ATOM 2649 C CA . GLN A 1 329 ? -18.564 9.548 15.835 1.00 90.00 329 GLN A CA 1
ATOM 2650 C C . GLN A 1 329 ? -19.202 10.143 17.106 1.00 90.00 329 GLN A C 1
ATOM 2652 O O . GLN A 1 329 ? -19.664 11.285 17.112 1.00 90.00 329 GLN A O 1
ATOM 2657 N N . ILE A 1 330 ? -19.185 9.391 18.212 1.00 87.62 330 ILE A N 1
ATOM 2658 C CA . ILE A 1 330 ? -19.674 9.867 19.512 1.00 87.62 330 ILE A CA 1
ATOM 2659 C C . ILE A 1 330 ? -18.830 11.047 20.020 1.00 87.62 330 ILE A C 1
ATOM 2661 O O . ILE A 1 330 ? -19.408 12.032 20.482 1.00 87.62 330 ILE A O 1
ATOM 2665 N N . GLU A 1 331 ? -17.500 10.977 19.906 1.00 87.75 331 GLU A N 1
ATOM 2666 C CA . GLU A 1 331 ? -16.579 12.065 20.273 1.00 87.75 331 GLU A CA 1
ATOM 2667 C C . GLU A 1 331 ? -16.816 13.334 19.436 1.00 87.75 331 GLU A C 1
ATOM 2669 O O . GLU A 1 331 ? -16.880 14.435 19.978 1.00 87.75 331 GLU A O 1
ATOM 2674 N N . GLU A 1 332 ? -17.047 13.180 18.128 1.00 88.00 332 GLU A N 1
ATOM 2675 C CA . GLU A 1 332 ? -17.410 14.271 17.210 1.00 88.00 332 GLU A CA 1
ATOM 2676 C C . GLU A 1 332 ? -18.834 14.814 17.451 1.00 88.00 332 GLU A C 1
ATOM 2678 O O . GLU A 1 332 ? -19.260 15.783 16.817 1.00 88.00 332 GLU A O 1
ATOM 2683 N N . GLY A 1 333 ? -19.585 14.208 18.374 1.00 82.75 333 GLY A N 1
ATOM 2684 C CA . GLY A 1 333 ? -20.915 14.650 18.763 1.00 82.75 333 GLY A CA 1
ATOM 2685 C C . GLY A 1 333 ? -22.001 14.347 17.730 1.00 82.75 333 GLY A C 1
ATOM 2686 O O . GLY A 1 333 ? -23.038 15.012 17.752 1.00 82.75 333 GLY A O 1
ATOM 2687 N N . ARG A 1 334 ? -21.788 13.382 16.825 1.00 85.19 334 ARG A N 1
ATOM 2688 C CA . ARG A 1 334 ? -22.768 12.975 15.806 1.00 85.19 334 ARG A CA 1
ATOM 2689 C C . ARG A 1 334 ? -22.605 11.508 15.437 1.00 85.19 334 ARG A C 1
ATOM 2691 O O . ARG A 1 334 ? -21.543 11.110 14.981 1.00 85.19 334 ARG A O 1
ATOM 2698 N N . VAL A 1 335 ? -23.683 10.731 15.508 1.00 86.00 335 VAL A N 1
ATOM 2699 C CA . VAL A 1 335 ? -23.712 9.343 15.016 1.00 86.00 335 VAL A CA 1
ATOM 2700 C C . VAL A 1 335 ? -24.411 9.289 13.660 1.00 86.00 335 VAL A C 1
ATOM 2702 O O . VAL A 1 335 ? -25.518 9.800 13.492 1.00 86.00 335 VAL A O 1
ATOM 2705 N N . LYS A 1 336 ? -23.767 8.668 12.669 1.00 83.44 336 LYS A N 1
ATOM 2706 C CA . LYS A 1 336 ? -24.307 8.501 11.317 1.00 83.44 336 LYS A CA 1
ATOM 2707 C C . LYS A 1 336 ? -25.638 7.749 11.381 1.00 83.44 336 LYS A C 1
ATOM 2709 O O . LYS A 1 336 ? -25.707 6.647 11.914 1.00 83.44 336 LYS A O 1
ATOM 2714 N N . GLY A 1 337 ? -26.676 8.339 10.790 1.00 83.44 337 GLY A N 1
ATOM 2715 C CA . GLY A 1 337 ? -28.029 7.778 10.784 1.00 83.44 337 GLY A CA 1
ATOM 2716 C C . GLY A 1 337 ? -28.907 8.214 11.961 1.00 83.44 337 GLY A C 1
ATOM 2717 O O . GLY A 1 337 ? -30.072 7.841 11.974 1.00 83.44 337 GLY A O 1
ATOM 2718 N N . MET A 1 338 ? -28.390 9.020 12.897 1.00 86.56 338 MET A N 1
ATOM 2719 C CA . MET A 1 338 ? -29.186 9.671 13.941 1.00 86.56 338 MET A CA 1
ATOM 2720 C C . MET A 1 338 ? -29.344 11.167 13.655 1.00 86.56 338 MET A C 1
ATOM 2722 O O . MET A 1 338 ? -28.412 11.838 13.206 1.00 86.56 338 MET A O 1
ATOM 2726 N N . THR A 1 339 ? -30.524 11.703 13.945 1.00 85.81 339 THR A N 1
ATOM 2727 C CA . THR A 1 339 ? -30.766 13.148 14.037 1.00 85.81 339 THR A CA 1
ATOM 2728 C C . THR A 1 339 ? -30.126 13.734 15.301 1.00 85.81 339 THR A C 1
ATOM 2730 O O . THR A 1 339 ? -29.810 13.011 16.247 1.00 85.81 339 THR A O 1
ATOM 2733 N N . GLU A 1 340 ? -29.955 15.059 15.359 1.00 82.19 340 GLU A N 1
ATOM 2734 C CA . GLU A 1 340 ? -29.401 15.726 16.552 1.00 82.19 340 GLU A CA 1
ATOM 2735 C C . GLU A 1 340 ? -30.261 15.473 17.806 1.00 82.19 340 GLU A C 1
ATOM 2737 O O . GLU A 1 340 ? -29.721 15.226 18.883 1.00 82.19 340 GLU A O 1
ATOM 2742 N N . CYS A 1 341 ? -31.592 15.441 17.668 1.00 81.94 341 CYS A N 1
ATOM 2743 C CA . CYS A 1 341 ? -32.499 15.116 18.772 1.00 81.94 341 CYS A CA 1
ATOM 2744 C C . CYS A 1 341 ? -32.337 13.667 19.257 1.00 81.94 341 CYS A C 1
ATOM 2746 O O . CYS A 1 341 ? -32.248 13.431 20.461 1.00 81.94 341 CYS A O 1
ATOM 2748 N N . GLU A 1 342 ? -32.259 12.702 18.336 1.00 84.88 342 GLU A N 1
ATOM 2749 C CA . GLU A 1 342 ? -32.047 11.288 18.680 1.00 84.88 342 GLU A CA 1
ATOM 2750 C C . GLU A 1 342 ? -30.690 11.063 19.347 1.00 84.88 342 GLU A C 1
ATOM 2752 O O . GLU A 1 342 ? -30.588 10.275 20.288 1.00 84.88 342 GLU A O 1
ATOM 2757 N N . PHE A 1 343 ? -29.657 11.778 18.901 1.00 85.69 343 PHE A N 1
ATOM 2758 C CA . PHE A 1 343 ? -28.330 11.687 19.492 1.00 85.69 343 PHE A CA 1
ATOM 2759 C C . PHE A 1 343 ? -28.270 12.286 20.907 1.00 85.69 343 PHE A C 1
ATOM 2761 O O . PHE A 1 343 ? -27.635 11.711 21.792 1.00 85.69 343 PHE A O 1
ATOM 2768 N N . GLU A 1 344 ? -28.965 13.395 21.170 1.00 81.50 344 GLU A N 1
ATOM 2769 C CA . GLU A 1 344 ? -29.072 13.951 22.526 1.00 81.50 344 GLU A CA 1
ATOM 2770 C C . GLU A 1 344 ? -29.856 13.033 23.473 1.00 81.50 344 GLU A C 1
ATOM 2772 O O . GLU A 1 344 ? -29.481 12.858 24.636 1.00 81.50 344 GLU A O 1
ATOM 2777 N N . ASP A 1 345 ? -30.906 12.375 22.986 1.00 81.88 345 ASP A N 1
ATOM 2778 C CA . ASP A 1 345 ? -31.627 11.374 23.774 1.00 81.88 345 ASP A CA 1
ATOM 2779 C C . ASP A 1 345 ? -30.793 10.106 24.007 1.00 81.88 345 ASP A C 1
ATOM 2781 O O . ASP A 1 345 ? -30.826 9.532 25.099 1.00 81.88 345 ASP A O 1
ATOM 2785 N N . PHE A 1 346 ? -29.986 9.697 23.027 1.00 81.19 346 PHE A N 1
ATOM 2786 C CA . PHE A 1 346 ? -28.997 8.628 23.165 1.00 81.19 346 PHE A CA 1
ATOM 2787 C C . PHE A 1 346 ? -27.938 8.961 24.226 1.00 81.19 346 PHE A C 1
ATOM 2789 O O . PHE A 1 346 ? -27.716 8.158 25.136 1.00 81.19 346 PHE A O 1
ATOM 2796 N N . LYS A 1 347 ? -27.353 10.169 24.188 1.00 79.94 347 LYS A N 1
ATOM 2797 C CA . LYS A 1 347 ? -26.424 10.660 25.219 1.00 79.94 347 LYS A CA 1
ATOM 2798 C C . LYS A 1 347 ? -27.047 10.593 26.606 1.00 79.94 347 LYS A C 1
ATOM 2800 O O . LYS A 1 347 ? -26.438 10.042 27.519 1.00 79.94 347 LYS A O 1
ATOM 2805 N N . LYS A 1 348 ? -28.270 11.108 26.775 1.00 80.44 348 LYS A N 1
ATOM 2806 C CA . LYS A 1 348 ? -28.967 11.058 28.070 1.00 80.44 348 LYS A CA 1
ATOM 2807 C C . LYS A 1 348 ? -29.123 9.622 28.565 1.00 80.44 348 LYS A C 1
ATOM 2809 O O . LYS A 1 348 ? -28.958 9.380 29.748 1.00 80.44 348 LYS A O 1
ATOM 2814 N N . ARG A 1 349 ? -29.395 8.647 27.698 1.00 76.19 349 ARG A N 1
ATOM 2815 C CA . ARG A 1 349 ? -29.546 7.243 28.125 1.00 76.19 349 ARG A CA 1
ATOM 2816 C C . ARG A 1 349 ? -28.231 6.603 28.568 1.00 76.19 349 ARG A C 1
ATOM 2818 O O . ARG A 1 349 ? -28.240 5.851 29.535 1.00 76.19 349 ARG A O 1
ATOM 2825 N N . ILE A 1 350 ? -27.126 6.908 27.890 1.00 71.62 350 ILE A N 1
ATOM 2826 C CA . ILE A 1 350 ? -25.812 6.313 28.179 1.00 71.62 350 ILE A CA 1
ATOM 2827 C C . ILE A 1 350 ? -25.119 7.001 29.358 1.00 71.62 350 ILE A C 1
ATOM 2829 O O . ILE A 1 350 ? -24.565 6.327 30.221 1.00 71.62 350 ILE A O 1
ATOM 2833 N N . PHE A 1 351 ? -25.172 8.332 29.428 1.00 65.00 351 PHE A N 1
ATOM 2834 C CA . PHE A 1 351 ? -24.430 9.111 30.424 1.00 65.00 351 PHE A CA 1
ATOM 2835 C C . PHE A 1 351 ? -25.208 9.388 31.720 1.00 65.00 351 PHE A C 1
ATOM 2837 O O . PHE A 1 351 ? -24.597 9.818 32.688 1.00 65.00 351 PHE A O 1
ATOM 2844 N N . VAL A 1 352 ? -26.522 9.127 31.787 1.00 53.12 352 VAL A N 1
ATOM 2845 C CA . VAL A 1 352 ? -27.301 9.215 33.049 1.00 53.12 352 VAL A CA 1
ATOM 2846 C C . VAL A 1 352 ? -27.171 7.939 33.903 1.00 53.12 352 VAL A C 1
ATOM 2848 O O . VAL A 1 352 ? -27.580 7.933 35.060 1.00 53.12 352 VAL A O 1
ATOM 2851 N N . GLN A 1 353 ? -26.593 6.856 33.368 1.00 44.75 353 GLN A N 1
ATOM 2852 C CA . GLN A 1 353 ? -26.349 5.607 34.112 1.00 44.75 353 GLN A CA 1
ATOM 2853 C C . GLN A 1 353 ? -24.913 5.452 34.656 1.00 44.75 353 GLN A C 1
ATOM 2855 O O . GLN A 1 353 ? -24.628 4.448 35.314 1.00 44.75 353 GLN A O 1
ATOM 2860 N N . LEU A 1 354 ? -24.027 6.425 34.414 1.00 40.44 354 LEU A N 1
ATOM 2861 C CA . LEU A 1 354 ? -22.700 6.527 35.038 1.00 40.44 354 LEU A CA 1
ATOM 2862 C C . LEU A 1 354 ? -22.770 7.439 36.263 1.00 40.44 354 LEU A C 1
ATOM 2864 O O . LEU A 1 354 ? -22.203 7.028 37.307 1.00 40.44 354 LEU A O 1
#